Protein 6KIM (pdb70)

Structure (mmCIF, N/CA/C/O backbone):
data_6KIM
#
_entry.id   6KIM
#
_cell.length_a   68.025
_cell.length_b   37.637
_cell.length_c   67.476
_cell.angle_alpha   90.000
_cell.angle_beta   93.240
_cell.angle_gamma   90.000
#
_symmetry.space_group_name_H-M   'C 1 2 1'
#
loop_
_entity.id
_entity.type
_entity.pdbx_description
1 polymer 'Ryanodine receptor'
2 non-polymer GLYCEROL
3 water water
#
loop_
_atom_site.group_PDB
_atom_site.id
_atom_site.type_symbol
_atom_site.label_atom_id
_atom_site.label_alt_id
_atom_site.label_comp_id
_atom_site.label_asym_id
_atom_site.label_entity_id
_atom_site.label_seq_id
_atom_site.pdbx_PDB_ins_code
_atom_site.Cartn_x
_atom_site.Cartn_y
_atom_site.Cartn_z
_atom_site.occupancy
_atom_site.B_iso_or_equiv
_atom_site.auth_seq_id
_atom_site.auth_comp_id
_atom_site.auth_asym_id
_atom_site.auth_atom_id
_atom_site.pdbx_PDB_model_num
ATOM 1 N N . SER A 1 1 ? 11.254 16.293 12.786 1.00 21.20 -2 SER A N 1
ATOM 2 C CA . SER A 1 1 ? 11.964 16.157 14.059 1.00 28.62 -2 SER A CA 1
ATOM 3 C C . SER A 1 1 ? 12.818 17.389 14.315 1.00 27.08 -2 SER A C 1
ATOM 4 O O . SER A 1 1 ? 13.198 18.075 13.377 1.00 22.60 -2 SER A O 1
ATOM 7 N N . ASN A 1 2 ? 13.100 17.672 15.586 1.00 26.92 -1 ASN A N 1
ATOM 8 C CA . ASN A 1 2 ? 13.944 18.808 15.928 1.00 27.94 -1 ASN A CA 1
ATOM 9 C C . ASN A 1 2 ? 15.328 18.598 15.333 1.00 31.39 -1 ASN A C 1
ATOM 10 O O . ASN A 1 2 ? 15.932 17.535 15.508 1.00 28.59 -1 ASN A O 1
ATOM 15 N N . ALA A 1 3 ? 15.824 19.601 14.609 1.00 34.42 0 ALA A N 1
ATOM 16 C CA . ALA A 1 3 ? 17.066 19.473 13.858 1.00 31.43 0 ALA A CA 1
ATOM 17 C C . ALA A 1 3 ? 18.231 20.154 14.552 1.00 30.89 0 ALA A C 1
ATOM 18 O O . ALA A 1 3 ? 19.285 20.356 13.940 1.00 28.43 0 ALA A O 1
ATOM 20 N N . ALA A 1 4 ? 18.070 20.502 15.819 1.00 22.11 1081 ALA A N 1
ATOM 21 C CA . ALA A 1 4 ? 19.067 21.312 16.502 1.00 32.37 1081 ALA A CA 1
ATOM 22 C C . ALA A 1 4 ? 19.440 20.729 17.864 1.00 28.82 1081 ALA A C 1
ATOM 23 O O . ALA A 1 4 ? 20.593 20.853 18.292 1.00 23.52 1081 ALA A O 1
ATOM 25 N N . ASP A 1 5 ? 18.488 20.083 18.545 1.00 21.37 1082 ASP A N 1
ATOM 26 C CA . ASP A 1 5 ? 18.653 19.660 19.932 1.00 18.40 1082 ASP A CA 1
ATOM 27 C C . ASP A 1 5 ? 19.096 18.201 19.979 1.00 27.59 1082 ASP A C 1
ATOM 28 O O . ASP A 1 5 ? 18.332 17.303 19.604 1.00 27.12 1082 ASP A O 1
ATOM 33 N N . PHE A 1 6 ? 20.321 17.967 20.467 1.00 25.54 1083 PHE A N 1
ATOM 34 C CA . PHE A 1 6 ? 20.899 16.635 20.561 1.00 27.68 1083 PHE A CA 1
ATOM 35 C C . PHE A 1 6 ? 21.762 16.524 21.811 1.00 26.33 1083 PHE A C 1
ATOM 36 O O . PHE A 1 6 ? 22.280 17.523 22.305 1.00 24.47 1083 PHE A O 1
ATOM 44 N N . ARG A 1 7 ? 21.904 15.294 22.323 1.00 25.06 1084 ARG A N 1
ATOM 45 C CA . ARG A 1 7 ? 22.904 14.971 23.328 1.00 20.00 1084 ARG A CA 1
ATOM 46 C C . ARG A 1 7 ? 23.631 13.690 22.939 1.00 23.49 1084 ARG A C 1
ATOM 47 O O . ARG A 1 7 ? 23.014 12.729 22.476 1.00 21.83 1084 ARG A O 1
ATOM 49 N N . THR A 1 8 ? 24.941 13.668 23.164 1.00 21.73 1085 THR A N 1
ATOM 50 C CA . THR A 1 8 ? 25.779 12.540 22.789 1.00 26.32 1085 THR A CA 1
ATOM 51 C C . THR A 1 8 ? 26.277 11.838 24.041 1.00 21.56 1085 THR A C 1
ATOM 52 O O . THR A 1 8 ? 26.668 12.491 25.014 1.00 22.87 1085 THR A O 1
ATOM 56 N N . TYR A 1 9 ? 26.219 10.509 24.019 1.00 25.12 1086 TYR A N 1
ATOM 57 C CA . TYR A 1 9 ? 26.570 9.668 25.155 1.00 24.97 1086 TYR A CA 1
ATOM 58 C C . TYR A 1 9 ? 27.741 8.781 24.760 1.00 22.44 1086 TYR A C 1
ATOM 59 O O . TYR A 1 9 ? 27.750 8.211 23.668 1.00 21.16 1086 TYR A O 1
ATOM 68 N N . ARG A 1 10 ? 28.741 8.698 25.628 1.00 25.18 1087 ARG A N 1
ATOM 69 C CA . ARG A 1 10 ? 29.905 7.853 25.408 1.00 28.19 1087 ARG A CA 1
ATOM 70 C C . ARG A 1 10 ? 30.257 7.126 26.694 1.00 32.37 1087 ARG A C 1
ATOM 71 O O . ARG A 1 10 ? 30.078 7.657 27.788 1.00 39.27 1087 ARG A O 1
ATOM 79 N N . ALA A 1 11 ? 30.816 5.934 26.547 1.00 34.17 1088 ALA A N 1
ATOM 80 C CA . ALA A 1 11 ? 31.322 5.181 27.685 1.00 38.11 1088 ALA A CA 1
ATOM 81 C C . ALA A 1 11 ? 32.598 5.811 28.241 1.00 29.75 1088 ALA A C 1
ATOM 82 O O . ALA A 1 11 ? 33.347 6.486 27.529 1.00 32.58 1088 ALA A O 1
ATOM 84 N N . GLU A 1 12 ? 32.844 5.575 29.536 1.00 40.32 1089 GLU A N 1
ATOM 85 C CA . GLU A 1 12 ? 33.971 6.200 30.227 1.00 36.21 1089 GLU A CA 1
ATOM 86 C C . GLU A 1 12 ? 35.281 5.966 29.480 1.00 34.85 1089 GLU A C 1
ATOM 87 O O . GLU A 1 12 ? 35.479 4.938 28.827 1.00 31.61 1089 GLU A O 1
ATOM 89 N N . LYS A 1 13 ? 36.198 6.930 29.602 1.00 38.22 1090 LYS A N 1
ATOM 90 C CA . LYS A 1 13 ? 37.476 6.834 28.904 1.00 35.33 1090 LYS A CA 1
ATOM 91 C C . LYS A 1 13 ? 38.314 5.663 29.399 1.00 32.85 1090 LYS A C 1
ATOM 92 O O . LYS A 1 13 ? 39.099 5.093 28.632 1.00 28.24 1090 LYS A O 1
ATOM 94 N N . ASN A 1 14 ? 38.180 5.295 30.673 1.00 34.85 1091 ASN A N 1
ATOM 95 C CA . ASN A 1 14 ? 38.938 4.164 31.192 1.00 32.01 1091 ASN A CA 1
ATOM 96 C C . ASN A 1 14 ? 38.588 2.873 30.471 1.00 31.26 1091 ASN A C 1
ATOM 97 O O . ASN A 1 14 ? 39.319 1.887 30.596 1.00 26.55 1091 ASN A O 1
ATOM 102 N N . TYR A 1 15 ? 37.511 2.865 29.692 1.00 25.73 1092 TYR A N 1
ATOM 103 C CA . TYR A 1 15 ? 37.009 1.663 29.050 1.00 21.58 1092 TYR A CA 1
ATOM 104 C C . TYR A 1 15 ? 37.365 1.599 27.572 1.00 22.64 1092 TYR A C 1
ATOM 105 O O . TYR A 1 15 ? 36.885 0.702 26.872 1.00 22.51 1092 TYR A O 1
ATOM 107 N N . ALA A 1 16 ? 38.210 2.513 27.091 1.00 13.95 1093 ALA A N 1
ATOM 108 C CA . ALA A 1 16 ? 38.544 2.599 25.674 1.00 23.19 1093 ALA A CA 1
ATOM 109 C C . ALA A 1 16 ? 39.389 1.403 25.225 1.00 30.02 1093 ALA A C 1
ATOM 110 O O . ALA A 1 16 ? 40.053 0.736 26.026 1.00 16.86 1093 ALA A O 1
ATOM 112 N N . VAL A 1 17 ? 39.361 1.140 23.914 1.00 22.52 1094 VAL A N 1
ATOM 113 C CA . VAL A 1 17 ? 40.080 0.016 23.325 1.00 21.15 1094 VAL A CA 1
ATOM 114 C C . VAL A 1 17 ? 41.036 0.524 22.257 1.00 19.82 1094 VAL A C 1
ATOM 115 O O . VAL A 1 17 ? 40.766 1.505 21.554 1.00 22.87 1094 VAL A O 1
ATOM 119 N N . ASN A 1 18 ? 42.171 -0.173 22.138 1.00 29.16 1095 ASN A N 1
ATOM 120 C CA . ASN A 1 18 ? 43.192 0.140 21.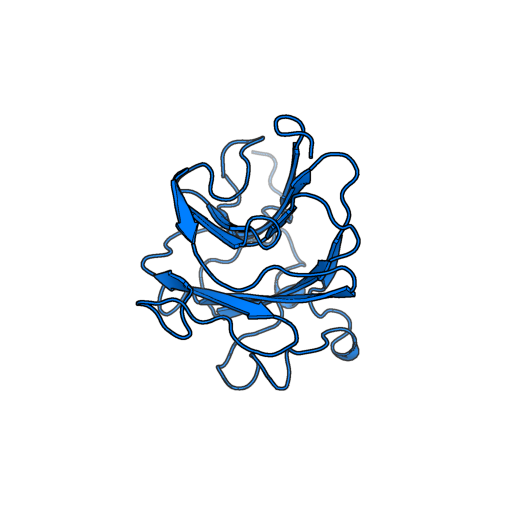148 1.00 23.58 1095 ASN A CA 1
ATOM 121 C C . ASN A 1 18 ? 43.588 -1.091 20.343 1.00 23.51 1095 ASN A C 1
ATOM 122 O O . ASN A 1 18 ? 44.570 -1.042 19.590 1.00 21.35 1095 ASN A O 1
ATOM 127 N N . SER A 1 19 ? 42.848 -2.187 20.478 1.00 20.96 1096 SER A N 1
ATOM 128 C CA . SER A 1 19 ? 43.112 -3.414 19.745 1.00 17.79 1096 SER A CA 1
ATOM 129 C C . SER A 1 19 ? 41.874 -4.290 19.827 1.00 19.28 1096 SER A C 1
ATOM 130 O O . SER A 1 19 ? 40.909 -3.971 20.526 1.00 25.20 1096 SER A O 1
ATOM 133 N N . GLY A 1 20 ? 41.912 -5.406 19.100 1.00 20.18 1097 GLY A N 1
ATOM 134 C CA . GLY A 1 20 ? 40.820 -6.361 19.117 1.00 22.06 1097 GLY A CA 1
ATOM 135 C C . GLY A 1 20 ? 39.630 -5.959 18.243 1.00 21.15 1097 GLY A C 1
ATOM 136 O O . GLY A 1 20 ? 39.638 -4.960 17.516 1.00 23.75 1097 GLY A O 1
ATOM 137 N N . LYS A 1 21 ? 38.592 -6.789 18.320 1.00 20.52 1098 LYS A N 1
ATOM 138 C CA . LYS A 1 21 ? 37.350 -6.623 17.571 1.00 16.43 1098 LYS A CA 1
ATOM 139 C C . LYS A 1 21 ? 36.192 -6.718 18.555 1.00 25.40 1098 LYS A C 1
ATOM 140 O O . LYS A 1 21 ? 36.119 -7.678 19.334 1.00 18.41 1098 LYS A O 1
ATOM 146 N N . TRP A 1 22 ? 35.281 -5.737 18.505 1.00 15.88 1099 TRP A N 1
ATOM 147 C CA . TRP A 1 22 ? 34.327 -5.501 19.584 1.00 21.50 1099 TRP A CA 1
ATOM 148 C C . TRP A 1 22 ? 32.913 -5.304 19.052 1.00 21.16 1099 TRP A C 1
ATOM 149 O O . TRP A 1 22 ? 32.703 -4.820 17.936 1.00 15.84 1099 TRP A O 1
ATOM 160 N N . TYR A 1 23 ? 31.946 -5.660 19.885 1.00 14.60 1100 TYR A N 1
ATOM 161 C CA . TYR A 1 23 ? 30.545 -5.700 19.494 1.00 17.60 1100 TYR A CA 1
ATOM 162 C C . TYR A 1 23 ? 29.677 -5.226 20.651 1.00 18.50 1100 TYR A C 1
ATOM 163 O O . TYR A 1 23 ? 29.959 -5.537 21.815 1.00 20.77 1100 TYR A O 1
ATOM 172 N N . PHE A 1 24 ? 28.644 -4.448 20.329 1.00 16.51 1101 PHE A N 1
ATOM 173 C CA . PHE A 1 24 ? 27.602 -4.105 21.292 1.00 18.39 1101 PHE A CA 1
ATOM 174 C C . PHE A 1 24 ? 26.305 -3.915 20.524 1.00 19.44 1101 PHE A C 1
ATOM 175 O O . PHE A 1 24 ? 26.311 -3.770 19.302 1.00 19.92 1101 PHE A O 1
ATOM 183 N N . GLU A 1 25 ? 25.185 -3.927 21.244 1.00 18.27 1102 GLU A N 1
ATOM 184 C CA . GLU A 1 25 ? 23.892 -3.780 20.600 1.00 24.56 1102 GLU A CA 1
ATOM 185 C C . GLU A 1 25 ? 23.213 -2.507 21.091 1.00 22.17 1102 GLU A C 1
ATOM 186 O O . GLU A 1 25 ? 23.504 -1.989 22.173 1.00 20.63 1102 GLU A O 1
ATOM 192 N N . PHE A 1 26 ? 22.307 -2.010 20.264 1.00 24.58 1103 PHE A N 1
ATOM 193 C CA . PHE A 1 26 ? 21.727 -0.681 20.409 1.00 20.84 1103 PHE A CA 1
ATOM 194 C C . PHE A 1 26 ? 20.268 -0.820 20.005 1.00 19.27 1103 PHE A C 1
ATOM 195 O O . PHE A 1 26 ? 19.953 -0.991 18.815 1.00 19.13 1103 PHE A O 1
ATOM 203 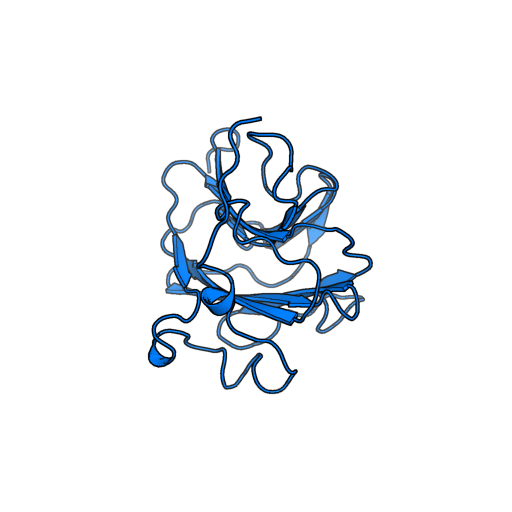N N . GLU A 1 27 ? 19.370 -0.809 20.987 1.00 20.64 1104 GLU A N 1
ATOM 204 C CA . GLU A 1 27 ? 17.956 -1.047 20.738 1.00 21.77 1104 GLU A CA 1
ATOM 205 C C . GLU A 1 27 ? 17.203 0.268 20.572 1.00 22.29 1104 GLU A C 1
ATOM 206 O O . GLU A 1 27 ? 17.300 1.160 21.422 1.00 19.22 1104 GLU A O 1
ATOM 212 N N . ILE A 1 28 ? 16.439 0.360 19.491 1.00 17.57 1105 ILE A N 1
ATOM 213 C CA . ILE A 1 28 ? 15.656 1.545 19.163 1.00 20.24 1105 ILE A CA 1
ATOM 214 C C . ILE A 1 28 ? 14.404 1.572 20.030 1.00 20.53 1105 ILE A C 1
ATOM 215 O O . ILE A 1 28 ? 13.609 0.624 20.022 1.00 21.98 1105 ILE A O 1
ATOM 220 N N . LEU A 1 29 ? 14.201 2.661 20.764 1.00 24.04 1106 LEU A N 1
ATOM 221 C CA . LEU A 1 29 ? 13.032 2.772 21.626 1.00 29.37 1106 LEU A CA 1
ATOM 222 C C . LEU A 1 29 ? 12.119 3.935 21.272 1.00 27.98 1106 LEU A C 1
ATOM 223 O O . LEU A 1 29 ? 11.016 4.018 21.816 1.00 24.26 1106 LEU A O 1
ATOM 228 N N . THR A 1 30 ? 12.538 4.829 20.386 1.00 26.91 1107 THR A N 1
ATOM 229 C CA . THR A 1 30 ? 11.706 5.927 19.924 1.00 22.11 1107 THR A CA 1
ATOM 230 C C . THR A 1 30 ? 11.905 6.056 18.424 1.00 23.05 1107 THR A C 1
ATOM 231 O O . THR A 1 30 ? 12.808 5.447 17.844 1.00 22.47 1107 THR A O 1
ATOM 235 N N . ALA A 1 31 ? 11.060 6.865 17.789 1.00 23.15 1108 ALA A N 1
ATOM 23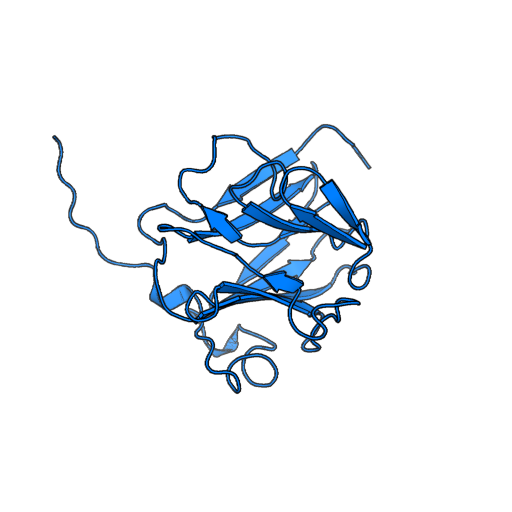6 C CA . ALA A 1 31 ? 11.019 6.928 16.330 1.00 16.76 1108 ALA A CA 1
ATOM 237 C C . ALA A 1 31 ? 11.699 8.173 15.771 1.00 22.14 1108 ALA A C 1
ATOM 238 O O . ALA A 1 31 ? 11.603 8.436 14.567 1.00 27.22 1108 ALA A O 1
ATOM 240 N N . GLY A 1 32 ? 12.362 8.954 16.614 1.00 22.52 1109 GLY A N 1
ATOM 241 C CA . GLY A 1 32 ? 12.999 10.176 16.187 1.00 25.39 1109 GLY A CA 1
ATOM 242 C C . GLY A 1 32 ? 14.464 9.994 15.833 1.00 21.72 1109 GLY A C 1
ATOM 243 O O . GLY A 1 32 ? 14.962 8.881 15.672 1.00 24.42 1109 GLY A O 1
ATOM 244 N N . PRO A 1 33 ? 15.181 11.102 15.682 1.00 21.42 1110 PRO A N 1
ATOM 245 C CA . PRO A 1 33 ? 16.544 11.022 15.145 1.00 25.36 1110 PRO A CA 1
ATOM 246 C C . PRO A 1 33 ? 17.529 10.487 16.178 1.00 25.50 1110 PRO A C 1
ATOM 247 O O . PRO A 1 33 ? 17.592 10.975 17.306 1.00 23.73 1110 PRO A O 1
ATOM 251 N N . MET A 1 34 ? 18.296 9.473 15.779 1.00 27.24 1111 MET A N 1
ATOM 252 C CA . MET A 1 34 ? 19.339 8.892 16.622 1.00 18.10 1111 MET A CA 1
ATOM 253 C C . MET A 1 34 ? 20.450 8.351 15.732 1.00 20.55 1111 MET A C 1
ATOM 254 O O . MET A 1 34 ? 20.214 8.022 14.566 1.00 22.11 1111 MET A O 1
ATOM 259 N N . ARG A 1 35 ? 21.653 8.255 16.307 1.00 19.97 1112 ARG A N 1
ATOM 260 C CA . ARG A 1 35 ? 22.858 7.751 15.654 1.00 24.15 1112 ARG A CA 1
ATOM 261 C C . ARG A 1 35 ? 23.631 6.885 16.639 1.00 21.36 1112 ARG A C 1
ATOM 262 O O . ARG A 1 35 ? 23.657 7.165 17.842 1.00 22.12 1112 ARG A O 1
ATOM 270 N N . VAL A 1 36 ? 24.297 5.854 16.124 1.00 19.83 1113 VAL A N 1
ATOM 271 C CA . VAL A 1 36 ? 25.087 4.962 16.963 1.00 20.50 1113 VAL A CA 1
ATOM 272 C C . VAL A 1 36 ? 26.368 4.587 16.232 1.00 19.87 1113 VAL A C 1
ATOM 273 O O . VAL A 1 36 ? 26.396 4.449 15.006 1.00 19.26 1113 VAL A O 1
ATOM 277 N N . GLY A 1 37 ? 27.432 4.399 17.004 1.00 23.17 1114 GLY A N 1
ATOM 278 C CA . GLY A 1 37 ? 28.696 3.986 16.425 1.00 18.83 1114 GLY A CA 1
ATOM 279 C C . GLY A 1 37 ? 29.798 3.957 17.460 1.00 18.45 1114 GLY A C 1
ATOM 280 O O . GLY A 1 37 ? 29.576 3.534 18.599 1.00 16.82 1114 GLY A O 1
ATOM 281 N N . TRP A 1 38 ? 30.980 4.439 17.075 1.00 16.04 1115 TRP A N 1
ATOM 282 C CA . TRP A 1 38 ? 32.185 4.382 17.890 1.00 16.18 1115 TRP A CA 1
ATOM 283 C C . TRP A 1 38 ? 32.870 5.734 17.844 1.00 20.82 1115 TRP A C 1
ATOM 284 O O . TRP A 1 38 ? 32.876 6.394 16.803 1.00 16.89 1115 TRP A O 1
ATOM 295 N N . ALA A 1 39 ? 33.451 6.138 18.964 1.00 18.07 1116 ALA A N 1
ATOM 296 C CA . ALA A 1 39 ? 34.105 7.432 19.063 1.00 18.24 1116 ALA A CA 1
ATOM 297 C C . ALA A 1 39 ? 35.461 7.291 19.740 1.00 23.16 1116 ALA A C 1
ATOM 298 O O . ALA A 1 39 ? 35.632 6.468 20.649 1.00 22.34 1116 ALA A O 1
ATOM 300 N N . HIS A 1 40 ? 36.425 8.091 19.279 1.00 20.07 1117 HIS A N 1
ATOM 301 C CA . HIS A 1 40 ? 37.589 8.382 20.099 1.00 19.65 1117 HIS A CA 1
ATOM 302 C C . HIS A 1 40 ? 37.117 8.956 21.424 1.00 28.58 1117 HIS A C 1
ATOM 303 O O . HIS A 1 40 ? 36.284 9.866 21.447 1.00 19.45 1117 HIS A O 1
ATOM 310 N N . ALA A 1 41 ? 37.672 8.444 22.529 1.00 20.82 1118 ALA A N 1
ATOM 311 C CA . ALA A 1 41 ? 37.223 8.879 23.849 1.00 26.65 1118 ALA A CA 1
ATOM 312 C C . ALA A 1 41 ? 37.502 10.360 24.088 1.00 26.94 1118 ALA A C 1
ATOM 313 O O . ALA A 1 41 ? 36.738 11.027 24.798 1.00 32.43 1118 ALA A O 1
ATOM 315 N N . ASP A 1 42 ? 38.584 10.895 23.525 1.00 23.21 1119 ASP A N 1
ATOM 316 C CA . ASP A 1 42 ? 38.876 12.314 23.640 1.00 23.81 1119 ASP A CA 1
ATOM 317 C C . ASP A 1 42 ? 38.264 13.140 22.508 1.00 30.49 1119 ASP A C 1
ATOM 318 O O . ASP A 1 42 ? 38.721 14.259 22.253 1.00 33.48 1119 ASP A O 1
ATOM 323 N N . MET A 1 43 ? 37.249 12.624 21.827 1.00 25.04 1120 MET A N 1
ATOM 324 C CA . MET A 1 43 ? 36.534 13.447 20.863 1.00 27.75 1120 MET A CA 1
ATOM 325 C C . MET A 1 43 ? 36.090 14.736 21.544 1.00 28.14 1120 MET A C 1
ATOM 326 O O . MET A 1 43 ? 35.730 14.714 22.725 1.00 33.82 1120 MET A O 1
ATOM 331 N N . PRO A 1 44 ? 36.064 15.859 20.833 1.00 38.59 1121 PRO A N 1
ATOM 332 C CA . PRO A 1 44 ? 35.716 17.146 21.462 1.00 32.90 1121 PRO A CA 1
ATOM 333 C C . PRO A 1 44 ? 34.378 17.071 22.180 1.00 25.72 1121 PRO A C 1
ATOM 334 O O . PRO A 1 44 ? 33.406 16.519 21.651 1.00 25.44 1121 PRO A O 1
ATOM 336 N N . PRO A 1 45 ? 34.280 17.620 23.388 1.00 36.42 1122 PRO A N 1
ATOM 337 C CA . PRO A 1 45 ? 33.016 17.519 24.129 1.00 32.87 1122 PRO A CA 1
ATOM 338 C C . PRO A 1 45 ? 31.859 18.137 23.353 1.00 31.53 1122 PRO A C 1
ATOM 339 O O . PRO A 1 45 ? 32.003 19.183 22.720 1.00 39.85 1122 PRO A O 1
ATOM 341 N N . GLY A 1 46 ? 30.698 17.476 23.412 1.00 27.66 1123 GLY A N 1
ATOM 342 C CA . GLY A 1 46 ? 29.497 17.970 22.764 1.00 25.53 1123 GLY A CA 1
ATOM 343 C C . GLY A 1 46 ? 29.355 17.618 21.301 1.00 28.89 1123 GLY A C 1
ATOM 344 O O . GLY A 1 46 ? 28.276 17.818 20.732 1.00 28.16 1123 GLY A O 1
ATOM 345 N N . MET A 1 47 ? 30.399 17.105 20.669 1.00 26.89 1124 MET A N 1
ATOM 346 C CA . MET A 1 47 ? 30.312 16.742 19.264 1.00 31.37 1124 MET A CA 1
ATOM 347 C C . MET A 1 47 ? 29.308 15.619 19.070 1.00 27.62 1124 MET A C 1
ATOM 348 O O . MET A 1 47 ? 29.287 14.654 19.833 1.00 29.73 1124 MET A O 1
ATOM 353 N N . MET A 1 48 ? 28.466 15.756 18.050 1.00 25.32 1125 MET A N 1
ATOM 354 C CA . MET A 1 48 ? 27.602 14.670 17.618 1.00 23.3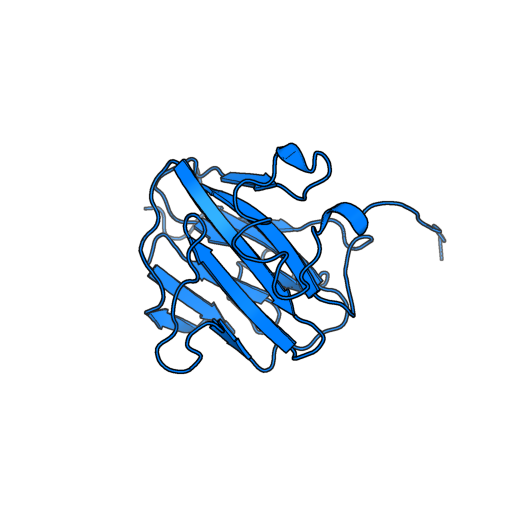0 1125 MET A CA 1
ATOM 355 C C . MET A 1 48 ? 28.408 13.600 16.893 1.00 29.07 1125 MET A C 1
ATOM 356 O O . MET A 1 48 ? 29.458 13.879 16.305 1.00 24.15 1125 MET A O 1
ATOM 361 N N . LEU A 1 49 ? 27.882 12.372 16.890 1.00 21.64 1126 LEU A N 1
ATOM 362 C CA . LEU A 1 49 ? 28.573 11.287 16.207 1.00 20.92 1126 LEU A CA 1
ATOM 363 C C . LEU A 1 49 ? 28.667 11.554 14.713 1.00 22.44 1126 LEU A C 1
ATOM 364 O O . LEU A 1 49 ? 27.727 12.051 14.082 1.00 26.83 1126 LEU A O 1
ATOM 369 N N . GLY A 1 50 ? 29.822 11.210 14.155 1.00 23.71 1127 GLY A N 1
ATOM 370 C CA . GLY A 1 50 ? 30.082 11.408 12.761 1.00 23.20 1127 GLY A CA 1
ATOM 371 C C . GLY A 1 50 ? 30.311 12.837 12.356 1.00 23.89 1127 GLY A C 1
ATOM 372 O O . GLY A 1 50 ? 30.621 13.072 11.191 1.00 21.45 1127 GLY A O 1
ATOM 373 N N . GLN A 1 51 ? 30.189 13.799 13.275 1.00 26.25 1128 GLN A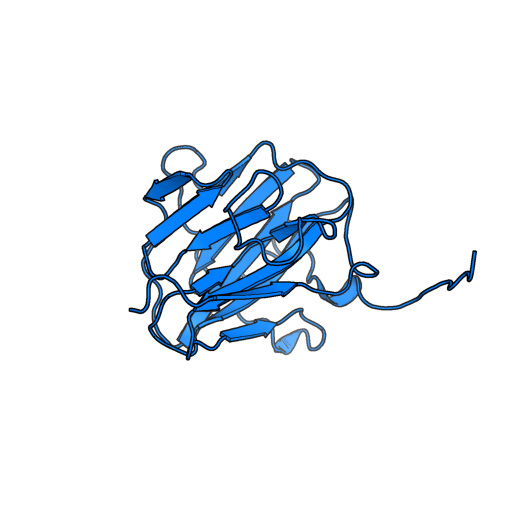 N 1
ATOM 374 C CA . GLN A 1 51 ? 30.321 15.211 12.921 1.00 19.37 1128 GLN A CA 1
ATOM 375 C C . GLN A 1 51 ? 31.757 15.633 12.620 1.00 28.33 1128 GLN A C 1
ATOM 376 O O . GLN A 1 51 ? 31.961 16.647 11.944 1.00 29.91 1128 GLN A O 1
ATOM 382 N N . ASP A 1 52 ? 32.758 14.909 13.106 1.00 24.52 1129 ASP A N 1
ATOM 383 C CA . ASP A 1 52 ? 34.147 15.237 12.796 1.00 29.32 1129 ASP A CA 1
ATOM 384 C C . ASP A 1 52 ? 34.874 13.943 12.434 1.00 25.72 1129 ASP A C 1
ATOM 385 O O . ASP A 1 52 ? 34.268 12.921 12.083 1.00 24.17 1129 ASP A O 1
ATOM 390 N N . GLU A 1 53 ? 36.200 13.988 12.479 1.00 22.05 1130 GLU A N 1
ATOM 391 C CA . GLU A 1 53 ? 37.019 12.846 12.099 1.00 27.02 1130 GLU A CA 1
ATOM 392 C C . GLU A 1 53 ? 37.233 11.868 13.240 1.00 22.93 1130 GLU A C 1
ATOM 393 O O . GLU A 1 53 ? 37.933 10.862 13.057 1.00 17.77 1130 GLU A O 1
ATOM 399 N N . ASN A 1 54 ? 36.636 12.132 14.400 1.00 26.41 1131 ASN A N 1
ATOM 400 C CA . ASN A 1 54 ? 36.864 11.358 15.606 1.00 22.16 1131 ASN A CA 1
ATOM 401 C C . ASN A 1 54 ? 35.728 10.389 15.939 1.00 21.22 1131 ASN A C 1
ATOM 402 O O . ASN A 1 54 ? 35.794 9.718 16.971 1.00 22.05 1131 ASN A O 1
ATOM 407 N N . SER A 1 55 ? 34.686 10.298 15.121 1.00 23.37 1132 SER A N 1
ATOM 408 C CA . SER A 1 55 ? 33.679 9.283 15.402 1.00 16.96 1132 SER A CA 1
ATOM 409 C C . SER A 1 55 ? 32.935 8.946 14.125 1.00 22.99 1132 SER A C 1
ATOM 410 O O . SER A 1 55 ? 32.905 9.727 13.173 1.00 20.87 1132 SER A O 1
ATOM 413 N N . TRP A 1 56 ? 32.353 7.747 14.120 1.00 20.72 1133 TRP A N 1
ATOM 414 C CA . TRP A 1 56 ? 31.703 7.163 12.957 1.00 20.46 1133 TRP A CA 1
ATOM 415 C C . TRP A 1 56 ? 30.313 6.722 13.368 1.00 17.08 1133 TRP A C 1
ATOM 416 O O . TRP A 1 56 ? 30.137 6.158 14.450 1.00 20.56 1133 TRP A O 1
ATOM 427 N N . ALA A 1 57 ? 29.327 6.954 12.514 1.00 17.66 1134 ALA A N 1
ATOM 428 C CA . ALA A 1 57 ? 27.959 6.729 12.953 1.00 22.45 1134 ALA A CA 1
ATOM 429 C C . ALA A 1 57 ? 27.107 6.144 11.836 1.00 30.30 1134 ALA A C 1
ATOM 430 O O . ALA A 1 57 ? 27.325 6.413 10.645 1.00 18.82 1134 ALA A O 1
ATOM 432 N N . PHE A 1 58 ? 26.147 5.319 12.256 1.00 17.00 1135 PHE A N 1
ATOM 433 C CA . PHE A 1 58 ? 25.009 4.907 11.444 1.00 22.54 1135 PHE A CA 1
ATOM 434 C C . PHE A 1 58 ? 23.790 5.684 11.935 1.00 23.67 1135 PHE A C 1
ATOM 435 O O . PHE A 1 58 ? 23.438 5.604 13.115 1.00 19.73 1135 PHE A O 1
ATOM 443 N N . ASP A 1 59 ? 23.179 6.464 11.045 1.00 26.62 1136 ASP A N 1
ATOM 444 C CA . ASP A 1 59 ? 21.984 7.260 11.353 1.00 18.75 1136 ASP A CA 1
ATOM 445 C C . ASP A 1 59 ? 20.801 6.478 10.789 1.00 21.41 1136 ASP A C 1
ATOM 446 O O . ASP A 1 59 ? 20.366 6.689 9.652 1.00 22.88 1136 ASP A O 1
ATOM 451 N N . GLY A 1 60 ? 20.285 5.551 11.588 1.00 21.91 1137 GLY A N 1
ATOM 452 C CA . GLY A 1 60 ? 19.180 4.732 11.140 1.00 24.18 1137 GLY A CA 1
ATOM 453 C C . GLY A 1 60 ? 17.891 5.488 10.930 1.00 29.68 1137 GLY A C 1
ATOM 454 O O . GLY A 1 60 ? 16.978 4.940 10.310 1.00 31.02 1137 GLY A O 1
ATOM 455 N N . TYR A 1 61 ? 17.791 6.724 11.426 1.00 32.42 1138 TYR A N 1
ATOM 456 C CA . TYR A 1 61 ? 16.588 7.524 11.207 1.00 26.72 1138 TYR A CA 1
ATOM 457 C C . TYR A 1 61 ? 16.575 8.107 9.803 1.00 28.94 1138 TYR A C 1
ATOM 458 O O . TYR A 1 61 ? 15.560 8.035 9.101 1.00 27.65 1138 TYR A O 1
ATOM 467 N N . ASN A 1 62 ? 17.689 8.714 9.398 1.00 22.99 1139 ASN A N 1
ATOM 468 C CA . ASN A 1 62 ? 17.876 9.263 8.063 1.00 26.82 1139 ASN A CA 1
ATOM 469 C C . ASN A 1 62 ? 18.404 8.234 7.075 1.00 25.71 1139 ASN A C 1
ATOM 470 O O . ASN A 1 62 ? 18.509 8.533 5.883 1.00 25.98 1139 ASN A O 1
ATOM 475 N N . GLU A 1 63 ? 18.738 7.031 7.535 1.00 23.96 1140 GLU A N 1
ATOM 476 C CA . GLU A 1 63 ? 19.260 5.997 6.649 1.00 24.06 1140 GLU A CA 1
ATOM 477 C C . GLU A 1 63 ? 20.585 6.432 6.028 1.00 27.09 1140 GLU A C 1
ATOM 478 O O . GLU A 1 63 ? 20.779 6.368 4.813 1.00 19.48 1140 GLU A O 1
ATOM 484 N N . GLU A 1 64 ? 21.505 6.895 6.874 1.00 20.93 1141 GLU A N 1
ATOM 485 C CA . GLU A 1 64 ? 22.772 7.421 6.392 1.00 21.02 1141 GLU A CA 1
ATOM 486 C C . GLU A 1 64 ? 23.908 7.001 7.317 1.00 23.85 1141 GLU A C 1
ATOM 487 O O . GLU A 1 64 ? 23.714 6.810 8.521 1.00 21.99 1141 GLU A O 1
ATOM 493 N N . LYS A 1 65 ? 25.095 6.848 6.735 1.00 17.69 1142 LYS A N 1
ATOM 494 C CA . LYS A 1 65 ? 26.321 6.748 7.508 1.00 22.23 1142 LYS A CA 1
ATOM 495 C C . LYS A 1 65 ? 27.003 8.109 7.489 1.00 20.62 1142 LYS A C 1
ATOM 496 O O . LYS A 1 65 ? 26.913 8.834 6.497 1.00 23.07 1142 LYS A O 1
ATOM 502 N N . VAL A 1 66 ? 27.643 8.475 8.603 1.00 19.49 1143 VAL A N 1
ATOM 503 C CA . VAL A 1 66 ? 28.120 9.836 8.829 1.00 23.61 1143 VAL A CA 1
ATOM 504 C C . VAL A 1 66 ? 29.550 9.781 9.346 1.00 17.16 1143 VAL A C 1
ATOM 505 O O . VAL A 1 66 ? 29.845 9.063 10.307 1.00 19.86 1143 VAL A O 1
ATOM 509 N N . TYR A 1 67 ? 30.428 10.551 8.717 1.00 18.88 1144 TYR A N 1
ATOM 510 C CA . TYR A 1 67 ? 31.810 10.653 9.147 1.00 23.51 1144 TYR A CA 1
ATOM 511 C C . TYR A 1 67 ? 32.356 11.952 8.581 1.00 28.95 1144 TYR A C 1
ATOM 512 O O . TYR A 1 67 ? 31.982 12.362 7.480 1.00 28.00 1144 TYR A O 1
ATOM 521 N N . VAL A 1 68 ? 33.227 12.598 9.353 1.00 27.39 1145 VAL A N 1
ATOM 522 C CA . VAL A 1 68 ? 33.717 13.944 9.058 1.00 33.56 1145 VAL A CA 1
ATOM 523 C C . VAL A 1 68 ? 32.590 14.826 8.530 1.00 35.42 1145 VAL A C 1
ATOM 524 O O . VAL A 1 68 ? 32.759 15.537 7.534 1.00 31.56 1145 VAL A O 1
ATOM 528 N N . ASN A 1 69 ? 31.431 14.779 9.180 1.00 28.66 1146 ASN A N 1
ATOM 529 C CA . ASN A 1 69 ? 30.366 15.748 8.919 1.00 29.05 1146 ASN A CA 1
ATOM 530 C C . ASN A 1 69 ? 29.837 15.671 7.490 1.00 34.22 1146 ASN A C 1
ATOM 531 O O . ASN A 1 69 ? 29.337 16.660 6.948 1.00 30.88 1146 ASN A O 1
ATOM 536 N N . SER A 1 70 ? 29.942 14.508 6.865 1.00 27.28 1147 SER A N 1
ATOM 537 C CA . SER A 1 70 ? 29.341 14.258 5.566 1.00 24.86 1147 SER A CA 1
ATOM 538 C C . SER A 1 70 ? 28.523 12.982 5.663 1.00 32.18 1147 SER A C 1
ATOM 539 O O . SER A 1 70 ? 28.966 11.999 6.266 1.00 26.52 1147 SER A O 1
ATOM 542 N N . SER A 1 71 ? 27.322 13.016 5.102 1.00 22.02 1148 SER A N 1
ATOM 543 C CA . SER A 1 71 ? 26.382 11.914 5.191 1.00 31.32 1148 SER A CA 1
ATOM 544 C C . SER A 1 71 ? 26.337 11.180 3.864 1.00 37.42 1148 SER A C 1
ATOM 545 O O . SER A 1 71 ? 26.468 11.784 2.796 1.00 37.90 1148 SER A O 1
ATOM 548 N N . GLU A 1 72 ? 26.156 9.867 3.939 1.00 22.75 1149 GLU A N 1
ATOM 549 C CA . GLU A 1 72 ? 26.017 9.044 2.751 1.00 24.35 1149 GLU A CA 1
ATOM 550 C C . GLU A 1 72 ? 24.870 8.079 2.959 1.00 31.41 1149 GLU A C 1
ATOM 551 O O . GLU A 1 72 ? 24.735 7.483 4.030 1.00 25.11 1149 GLU A O 1
ATOM 557 N N . SER A 1 73 ? 24.043 7.948 1.932 1.00 23.97 1150 SER A N 1
ATOM 558 C CA . SER A 1 73 ? 22.979 6.965 1.925 1.00 28.14 1150 SER A CA 1
ATOM 559 C C . SER A 1 73 ? 23.531 5.591 2.280 1.00 23.22 1150 SER A C 1
ATOM 560 O O . SER A 1 73 ? 24.514 5.131 1.690 1.00 31.01 1150 SER A O 1
ATOM 563 N N . PHE A 1 74 ? 22.919 4.943 3.267 1.00 24.21 1151 PHE A N 1
ATOM 564 C CA . PHE A 1 74 ? 23.443 3.655 3.693 1.00 26.91 1151 PHE A CA 1
ATOM 565 C C . PHE A 1 74 ? 22.425 2.946 4.566 1.00 26.34 1151 PHE A C 1
ATOM 566 O O . PHE A 1 74 ? 21.729 3.586 5.358 1.00 26.34 1151 PHE A O 1
ATOM 574 N N . GLY A 1 75 ? 22.371 1.626 4.427 1.00 22.10 1152 GLY A N 1
ATOM 575 C CA . GLY A 1 75 ? 21.588 0.783 5.296 1.00 22.98 1152 GLY A CA 1
ATOM 576 C C . GLY A 1 75 ? 20.093 0.941 5.074 1.00 31.66 1152 GLY A C 1
ATOM 577 O O . GLY A 1 75 ? 19.623 1.432 4.049 1.00 30.96 1152 GLY A O 1
ATOM 578 N N . LYS A 1 76 ? 19.341 0.495 6.073 1.00 32.32 1153 LYS A N 1
ATOM 579 C CA . LYS A 1 76 ? 17.890 0.566 6.062 1.00 36.96 1153 LYS A CA 1
ATOM 580 C C . LYS A 1 76 ? 17.422 1.432 7.218 1.00 33.14 1153 LYS A C 1
ATOM 581 O O . LYS A 1 76 ? 18.099 1.536 8.247 1.00 28.72 1153 LYS A O 1
ATOM 587 N N . GLN A 1 77 ? 16.257 2.053 7.045 1.00 28.76 1154 GLN A N 1
ATOM 588 C CA . GLN A 1 77 ? 15.670 2.809 8.137 1.00 28.38 1154 GLN A CA 1
ATOM 589 C C . GLN A 1 77 ? 15.251 1.847 9.239 1.00 28.81 1154 GLN A C 1
ATOM 590 O O . GLN A 1 77 ? 14.597 0.833 8.982 1.00 25.13 1154 GLN A O 1
ATOM 596 N N . TRP A 1 78 ? 15.636 2.148 10.466 1.00 25.47 1155 TRP A N 1
ATOM 597 C CA . TRP A 1 78 ? 15.255 1.247 11.537 1.00 23.02 1155 TRP A CA 1
ATOM 598 C C . TRP A 1 78 ? 13.879 1.636 12.071 1.00 26.92 1155 TRP A C 1
ATOM 599 O O . TRP A 1 78 ? 13.302 2.656 11.697 1.00 28.88 1155 TRP A O 1
ATOM 610 N N . ALA A 1 79 ? 13.353 0.806 12.962 1.00 30.50 1156 ALA A N 1
ATOM 611 C CA . ALA A 1 79 ? 12.036 1.023 13.530 1.00 26.15 1156 ALA A CA 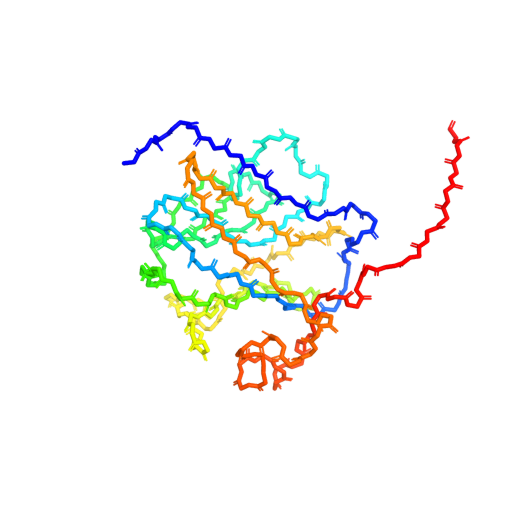1
ATOM 612 C C . ALA A 1 79 ? 12.083 0.701 15.017 1.00 26.67 1156 ALA A C 1
ATOM 613 O O . ALA A 1 79 ? 12.955 -0.036 15.483 1.00 25.15 1156 ALA A O 1
ATOM 615 N N . VAL A 1 80 ? 11.116 1.253 15.758 1.00 25.61 1157 VAL A N 1
ATOM 616 C CA . VAL A 1 80 ? 10.992 0.953 17.183 1.00 22.95 1157 VAL A CA 1
ATOM 617 C C . VAL A 1 80 ? 11.056 -0.550 17.399 1.00 25.22 1157 VAL A C 1
ATOM 618 O O . VAL A 1 80 ? 10.342 -1.316 16.745 1.00 27.08 1157 VAL A O 1
ATOM 622 N N . GLY A 1 81 ? 11.920 -0.984 18.310 1.00 23.14 1158 GLY A N 1
ATOM 623 C CA . GLY A 1 81 ? 12.070 -2.382 18.626 1.00 20.21 1158 GLY A CA 1
ATOM 624 C C . GLY A 1 81 ? 13.190 -3.080 17.877 1.00 22.69 1158 GLY A C 1
ATOM 625 O O . GLY A 1 81 ? 13.576 -4.192 18.261 1.00 26.25 1158 GLY A O 1
ATOM 626 N N . ASP A 1 82 ? 13.719 -2.462 16.827 1.00 16.85 1159 ASP A N 1
ATOM 627 C CA . ASP A 1 82 ? 14.861 -3.039 16.133 1.00 18.70 1159 ASP A CA 1
ATOM 628 C C . ASP A 1 82 ? 16.080 -3.075 17.055 1.00 17.42 1159 ASP A C 1
ATOM 629 O O . ASP A 1 82 ? 16.192 -2.299 18.011 1.00 23.51 1159 ASP A O 1
ATOM 634 N N . VAL A 1 83 ? 17.000 -3.993 16.764 1.00 20.85 1160 VAL A N 1
ATOM 635 C CA . VAL A 1 83 ? 18.276 -4.086 17.472 1.00 26.15 1160 VAL A CA 1
ATOM 636 C C . VAL A 1 83 ? 19.415 -3.956 16.465 1.00 23.94 1160 VAL A C 1
ATOM 637 O O . VAL A 1 83 ? 19.596 -4.825 15.598 1.00 21.27 1160 VAL A O 1
ATOM 641 N N . VAL A 1 84 ? 20.189 -2.882 16.599 1.00 17.41 1161 VAL A N 1
ATOM 642 C CA . VAL A 1 84 ? 21.370 -2.651 15.774 1.00 19.06 1161 VAL A CA 1
ATOM 643 C C . VAL A 1 84 ? 22.564 -3.340 16.426 1.00 20.07 1161 VAL A C 1
ATOM 644 O O . VAL A 1 84 ? 22.818 -3.155 17.626 1.00 16.23 1161 VAL A O 1
ATOM 648 N N . GLY A 1 85 ? 23.294 -4.129 15.645 1.00 16.76 1162 GLY A N 1
ATOM 649 C CA . GLY A 1 85 ? 24.576 -4.658 16.083 1.00 14.27 1162 GLY A CA 1
ATOM 650 C C . GLY A 1 85 ? 25.657 -3.723 15.582 1.00 19.08 1162 GLY A C 1
ATOM 651 O O . GLY A 1 85 ? 25.663 -3.338 14.406 1.00 22.37 1162 GLY A O 1
ATOM 652 N N . VAL A 1 86 ? 26.572 -3.347 16.476 1.00 17.91 1163 VAL A N 1
ATOM 653 C CA . VAL A 1 86 ? 27.579 -2.317 16.207 1.00 20.36 1163 VAL A CA 1
ATOM 654 C C . VAL A 1 86 ? 28.969 -2.937 16.329 1.00 21.27 1163 VAL A C 1
ATOM 655 O O . VAL A 1 86 ? 29.379 -3.329 17.431 1.00 16.32 1163 VAL A O 1
ATOM 659 N N . PHE A 1 87 ? 29.708 -2.994 15.214 1.00 13.71 1164 PHE A N 1
ATOM 660 C CA . PHE A 1 87 ? 30.991 -3.687 15.136 1.00 18.83 1164 PHE A CA 1
ATOM 661 C C . PHE A 1 87 ? 32.144 -2.693 15.039 1.00 19.98 1164 PHE A C 1
ATOM 662 O O . PHE A 1 87 ? 32.064 -1.711 14.297 1.00 20.68 1164 PHE A O 1
ATOM 670 N N . LEU A 1 88 ? 33.234 -2.982 15.756 1.00 15.18 1165 LEU A N 1
ATOM 671 C CA . LEU A 1 88 ? 34.515 -2.287 15.601 1.00 19.47 1165 LEU A CA 1
ATOM 672 C C . LEU A 1 88 ? 35.622 -3.320 15.463 1.00 23.57 1165 LEU A C 1
ATOM 673 O O . LEU A 1 88 ? 35.791 -4.169 16.346 1.00 18.12 1165 LEU A O 1
ATOM 678 N N . ASP A 1 89 ? 36.393 -3.227 14.382 1.00 16.65 1166 ASP A N 1
ATOM 679 C CA . ASP A 1 89 ? 37.512 -4.123 14.084 1.00 18.35 1166 ASP A CA 1
ATOM 680 C C . ASP A 1 89 ? 38.790 -3.297 14.028 1.00 21.88 1166 ASP A C 1
ATOM 681 O O . ASP A 1 89 ? 39.127 -2.737 12.980 1.00 20.37 1166 ASP A O 1
ATOM 686 N N . LEU A 1 90 ? 39.509 -3.227 15.152 1.00 21.07 1167 LEU A N 1
ATOM 687 C CA . LEU A 1 90 ? 40.776 -2.505 15.169 1.00 19.21 1167 LEU A CA 1
ATOM 688 C C . LEU A 1 90 ? 41.924 -3.349 14.632 1.00 26.89 1167 LEU A C 1
ATOM 689 O O . LEU A 1 90 ? 43.067 -2.880 14.605 1.00 22.06 1167 LEU A O 1
ATOM 694 N N . ILE A 1 91 ? 41.649 -4.569 14.183 1.00 23.52 1168 ILE A N 1
ATOM 695 C CA . ILE A 1 91 ? 42.670 -5.331 13.474 1.00 23.63 1168 ILE A CA 1
ATOM 696 C C . ILE A 1 91 ? 42.757 -4.871 12.027 1.00 22.83 1168 ILE A C 1
ATOM 697 O O . ILE A 1 91 ? 43.819 -4.429 11.577 1.00 23.49 1168 ILE A O 1
ATOM 702 N N . ASP A 1 92 ? 41.641 -4.942 11.289 1.00 17.68 1169 ASP A N 1
ATOM 703 C CA . ASP A 1 92 ? 41.567 -4.424 9.923 1.00 21.76 1169 ASP A CA 1
ATOM 704 C C . ASP A 1 92 ? 41.168 -2.952 9.867 1.00 21.00 1169 ASP A C 1
ATOM 705 O O . ASP A 1 92 ? 41.181 -2.358 8.785 1.00 22.66 1169 ASP A O 1
ATOM 710 N N . ASN A 1 93 ? 40.760 -2.367 10.993 1.00 22.26 1170 ASN A N 1
ATOM 711 C CA . ASN A 1 93 ? 40.385 -0.953 11.084 1.00 16.95 1170 ASN A CA 1
ATOM 712 C C . ASN A 1 93 ? 39.135 -0.659 10.255 1.00 18.83 1170 ASN A C 1
ATOM 713 O O . ASN A 1 93 ? 39.129 0.161 9.335 1.00 18.55 1170 ASN A O 1
ATOM 718 N N . THR A 1 94 ? 38.059 -1.346 10.622 1.00 16.91 1171 THR A N 1
ATOM 719 C CA . THR A 1 94 ? 36.786 -1.188 9.948 1.00 15.64 1171 THR A CA 1
ATOM 720 C C . THR A 1 94 ? 35.672 -1.093 10.974 1.00 17.97 1171 THR A C 1
ATOM 721 O O . THR A 1 94 ? 35.825 -1.474 12.138 1.00 21.39 1171 THR A O 1
ATOM 725 N N . ILE A 1 95 ? 34.546 -0.563 10.515 1.00 17.12 1172 ILE A N 1
ATOM 726 C CA . ILE A 1 95 ? 33.311 -0.520 11.279 1.00 17.65 1172 ILE A CA 1
ATOM 727 C C . ILE A 1 95 ? 32.225 -1.154 10.428 1.00 20.33 1172 ILE A C 1
ATOM 728 O O . ILE A 1 95 ? 32.210 -0.996 9.198 1.00 20.33 1172 ILE A O 1
ATOM 733 N N . SER A 1 96 ? 31.334 -1.892 11.083 1.00 21.76 1173 SER A N 1
ATOM 734 C CA . SER A 1 96 ? 30.195 -2.518 10.421 1.00 22.04 1173 SER A CA 1
ATOM 735 C C . SER A 1 96 ? 28.954 -2.347 11.285 1.00 17.16 1173 SER A C 1
ATOM 736 O O . SER A 1 96 ? 29.031 -1.997 12.468 1.00 15.50 1173 SER A O 1
ATOM 739 N N . PHE A 1 97 ? 27.802 -2.644 10.694 1.00 14.26 1174 PHE A N 1
ATOM 740 C CA . PHE A 1 97 ? 26.535 -2.520 11.396 1.00 13.81 1174 PHE A CA 1
ATOM 741 C C . PHE A 1 97 ? 25.585 -3.604 10.924 1.00 14.63 1174 PHE A C 1
ATOM 742 O O . PHE A 1 97 ? 25.474 -3.851 9.723 1.00 14.76 1174 PHE A O 1
ATOM 750 N N . SER A 1 98 ? 24.893 -4.233 11.868 1.00 18.66 1175 SER A N 1
ATOM 751 C CA . SER A 1 98 ? 23.801 -5.133 11.536 1.00 22.44 1175 SER A CA 1
ATOM 752 C C . SER A 1 98 ? 22.486 -4.546 12.010 1.00 15.64 1175 SER A C 1
ATOM 753 O O . SER A 1 98 ? 22.441 -3.647 12.848 1.00 18.40 1175 SER A O 1
ATOM 756 N N . LEU A 1 99 ? 21.411 -5.079 11.446 1.00 18.80 1176 LEU A N 1
ATOM 757 C CA . LEU A 1 99 ? 20.050 -4.712 11.797 1.00 19.53 1176 LEU A CA 1
ATOM 758 C C . LEU A 1 99 ? 19.294 -6.014 11.995 1.00 23.77 1176 LEU A C 1
ATOM 759 O O . LEU A 1 99 ? 19.159 -6.798 11.048 1.00 18.85 1176 LEU A O 1
ATOM 764 N N . ASN A 1 100 ? 18.845 -6.262 13.223 1.00 18.42 1177 ASN A N 1
ATOM 765 C CA . ASN A 1 100 ? 18.142 -7.500 13.569 1.00 17.21 1177 ASN A CA 1
ATOM 766 C C . ASN A 1 100 ? 18.898 -8.730 13.067 1.00 18.91 1177 ASN A C 1
ATOM 767 O O . ASN A 1 100 ? 18.338 -9.647 12.460 1.00 21.35 1177 ASN A O 1
ATOM 772 N N . GLY A 1 101 ? 20.194 -8.752 13.339 1.00 16.61 1178 GLY A N 1
ATOM 773 C CA . GLY A 1 101 ? 20.986 -9.917 13.029 1.00 24.96 1178 GLY A CA 1
ATOM 774 C C . GLY A 1 101 ? 21.392 -10.050 11.583 1.00 22.48 1178 GLY A C 1
ATOM 775 O O . GLY A 1 101 ? 21.991 -11.068 11.216 1.00 22.04 1178 GLY A O 1
ATOM 776 N N . GLU A 1 102 ? 21.091 -9.067 10.744 1.00 21.90 1179 GLU A N 1
ATOM 777 C CA . GLU A 1 102 ? 21.532 -9.094 9.356 1.00 28.95 1179 GLU A CA 1
ATOM 778 C C . GLU A 1 102 ? 22.424 -7.894 9.092 1.00 22.70 1179 GLU A C 1
ATOM 779 O O . GLU A 1 102 ? 22.057 -6.752 9.398 1.00 20.27 1179 GLU A O 1
ATOM 785 N N . LEU A 1 103 ? 23.605 -8.165 8.552 1.00 20.15 1180 LEU A N 1
ATOM 786 C CA . LEU A 1 103 ? 24.562 -7.107 8.276 1.00 22.82 1180 LEU A CA 1
ATOM 787 C C . LEU A 1 103 ? 23.991 -6.159 7.239 1.00 21.05 1180 LEU A C 1
ATOM 788 O O . LEU A 1 103 ? 23.461 -6.593 6.211 1.00 21.67 1180 LEU A O 1
ATOM 793 N N . LEU A 1 104 ? 24.090 -4.861 7.514 1.00 18.04 1181 LEU A N 1
ATOM 794 C CA . LEU A 1 104 ? 23.680 -3.848 6.554 1.00 19.57 1181 LEU A CA 1
ATOM 795 C C . LEU A 1 104 ? 24.772 -3.699 5.495 1.00 27.00 1181 LEU A C 1
ATOM 796 O O . LEU A 1 104 ? 25.964 -3.621 5.821 1.00 18.65 1181 LEU A O 1
ATOM 801 N N . MET A 1 105 ? 24.375 -3.661 4.229 1.00 19.68 1182 MET A N 1
ATOM 802 C CA . MET A 1 105 ? 25.322 -3.721 3.121 1.00 17.59 1182 MET A CA 1
ATOM 803 C C . MET A 1 105 ? 25.616 -2.326 2.587 1.00 18.86 1182 MET A C 1
ATOM 804 O O . MET A 1 105 ? 24.696 -1.577 2.258 1.00 21.98 1182 MET A O 1
ATOM 809 N N . ASP A 1 106 ? 26.900 -1.990 2.501 1.00 15.89 1183 ASP A N 1
ATOM 810 C CA . ASP A 1 106 ? 27.361 -0.758 1.882 1.00 15.15 1183 ASP A CA 1
ATOM 811 C C . ASP A 1 106 ? 27.682 -1.030 0.416 1.00 22.47 1183 ASP A C 1
ATOM 812 O O . ASP A 1 106 ? 28.162 -2.110 0.066 1.00 20.61 1183 ASP A O 1
ATOM 817 N N . ALA A 1 107 ? 27.405 -0.042 -0.440 1.00 23.86 1184 ALA A N 1
ATOM 818 C CA . ALA A 1 107 ? 27.504 -0.263 -1.882 1.00 18.66 1184 ALA A CA 1
ATOM 819 C C . ALA A 1 107 ? 28.910 -0.668 -2.282 1.00 25.53 1184 ALA A C 1
ATOM 820 O O . ALA A 1 107 ? 29.089 -1.487 -3.192 1.00 29.79 1184 ALA A O 1
ATOM 822 N N . LEU A 1 108 ? 29.923 -0.099 -1.625 1.00 22.31 1185 LEU A N 1
ATOM 823 C CA . LEU A 1 108 ? 31.316 -0.442 -1.881 1.00 19.75 1185 LEU A CA 1
ATOM 824 C C . LEU A 1 108 ? 31.869 -1.434 -0.865 1.00 18.06 1185 LEU A C 1
ATOM 825 O O . LEU A 1 108 ? 32.426 -2.462 -1.249 1.00 17.80 1185 LEU A O 1
ATOM 830 N N . GLY A 1 109 ? 31.701 -1.164 0.433 1.00 19.59 1186 GLY A N 1
ATOM 831 C CA . GLY A 1 109 ? 32.248 -2.074 1.431 1.00 20.98 1186 GLY A CA 1
ATOM 832 C C . GLY A 1 109 ? 31.493 -3.385 1.588 1.00 25.77 1186 GLY A C 1
ATOM 833 O O . GLY A 1 109 ? 31.995 -4.286 2.268 1.00 24.78 1186 GLY A O 1
ATOM 834 N N . GLY A 1 110 ? 30.314 -3.517 0.993 1.00 19.94 1187 GLY A N 1
ATOM 835 C CA . GLY A 1 110 ? 29.522 -4.710 1.259 1.00 23.24 1187 GLY A CA 1
ATOM 836 C C . GLY A 1 110 ? 29.262 -4.835 2.759 1.00 25.53 1187 GLY A C 1
ATOM 837 O O . GLY A 1 110 ? 28.658 -3.956 3.382 1.00 22.98 1187 GLY A O 1
ATOM 838 N N . GLU A 1 111 ? 29.759 -5.910 3.372 1.00 20.32 1188 GLU A N 1
ATOM 839 C CA . GLU A 1 111 ? 29.511 -6.150 4.792 1.00 27.35 1188 GLU A CA 1
ATOM 840 C C . GLU A 1 111 ? 30.239 -5.176 5.708 1.00 31.91 1188 GLU A C 1
ATOM 841 O O . GLU A 1 111 ? 29.925 -5.128 6.902 1.00 30.31 1188 GLU A O 1
ATOM 847 N N . THR A 1 112 ? 31.199 -4.421 5.182 1.00 23.22 1189 THR A N 1
ATOM 848 C CA . THR A 1 112 ? 31.931 -3.402 5.917 1.00 19.78 1189 THR A CA 1
ATOM 849 C C . THR A 1 112 ? 31.342 -2.024 5.620 1.00 23.87 1189 THR A C 1
ATOM 850 O O . THR A 1 112 ? 31.075 -1.693 4.458 1.00 18.47 1189 THR A O 1
ATOM 854 N N . THR A 1 113 ? 31.144 -1.219 6.670 1.00 18.97 1190 THR A N 1
ATOM 855 C CA . THR A 1 113 ? 30.541 0.100 6.494 1.00 18.66 1190 THR A CA 1
ATOM 856 C C . THR A 1 113 ? 31.572 1.212 6.317 1.00 22.68 1190 THR A C 1
ATOM 857 O O . THR A 1 113 ? 31.394 2.077 5.451 1.00 17.37 1190 THR A O 1
ATOM 861 N N . PHE A 1 114 ? 32.617 1.222 7.150 1.00 15.69 1191 PHE A N 1
ATOM 862 C CA . PHE A 1 114 ? 33.708 2.186 7.098 1.00 17.28 1191 PHE A CA 1
ATOM 863 C C . PHE A 1 114 ? 35.033 1.442 7.146 1.00 18.10 1191 PHE A C 1
ATOM 864 O O . PHE A 1 114 ? 35.162 0.449 7.870 1.00 15.66 1191 PHE A O 1
ATOM 872 N N . ALA A 1 115 ? 36.019 1.943 6.414 1.00 15.66 1192 ALA A N 1
ATOM 873 C CA . ALA A 1 115 ? 37.397 1.462 6.497 1.00 20.53 1192 ALA A CA 1
ATOM 874 C C . ALA A 1 115 ? 38.306 2.630 6.857 1.00 19.21 1192 ALA A C 1
ATOM 875 O O . ALA A 1 115 ? 37.872 3.781 6.947 1.00 22.94 1192 ALA A O 1
ATOM 877 N N . ASP A 1 116 ? 39.580 2.319 7.076 1.00 18.28 1193 ASP A N 1
ATOM 878 C CA . ASP A 1 116 ? 40.552 3.305 7.537 1.00 17.65 1193 ASP A CA 1
ATOM 879 C C . ASP A 1 116 ? 40.110 3.950 8.853 1.00 25.55 1193 ASP A C 1
ATOM 880 O O . ASP A 1 116 ? 40.317 5.145 9.068 1.00 19.13 1193 ASP A O 1
ATOM 885 N N . VAL A 1 117 ? 39.507 3.151 9.738 1.00 24.19 1194 VAL A N 1
ATOM 886 C CA . VAL A 1 117 ? 39.091 3.604 11.071 1.00 22.08 1194 VAL A CA 1
ATOM 887 C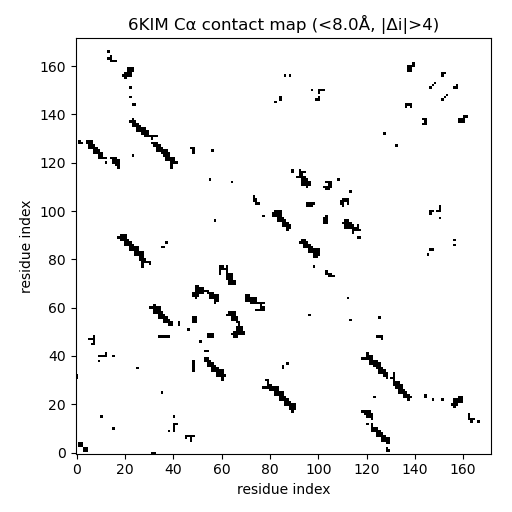 C . VAL A 1 117 ? 40.281 3.439 12.018 1.00 22.43 1194 VAL A C 1
ATOM 888 O O . VAL A 1 117 ? 40.572 2.337 12.492 1.00 23.53 1194 VAL A O 1
ATOM 892 N N . GLN A 1 118 ? 40.967 4.543 12.312 1.00 24.17 1195 GLN A N 1
ATOM 893 C CA . GLN A 1 118 ? 42.203 4.525 13.089 1.00 32.08 1195 GLN A CA 1
ATOM 894 C C . GLN A 1 118 ? 42.016 5.220 14.430 1.00 25.43 1195 GLN A C 1
ATOM 895 O O . GLN A 1 118 ? 41.217 6.155 14.545 1.00 27.64 1195 GLN A O 1
ATOM 901 N N . GLY A 1 119 ? 42.766 4.782 15.437 1.00 29.21 1196 GLY A N 1
ATOM 902 C CA . GLY A 1 119 ? 42.771 5.496 16.704 1.00 23.84 1196 GLY A CA 1
ATOM 903 C C . GLY A 1 119 ? 43.181 4.628 17.874 1.00 41.64 1196 GLY A C 1
ATOM 904 O O . GLY A 1 119 ? 43.306 3.405 17.770 1.00 37.78 1196 GLY A O 1
ATOM 905 N N . ASP A 1 120 ? 43.336 5.304 19.028 1.00 29.83 1197 ASP A N 1
ATOM 906 C CA . ASP A 1 120 ? 43.989 4.795 20.235 1.00 37.36 1197 ASP A CA 1
ATOM 907 C C . ASP A 1 120 ? 43.024 4.397 21.344 1.00 35.72 1197 ASP A C 1
ATOM 908 O O . ASP A 1 120 ? 43.426 3.672 22.263 1.00 32.26 1197 ASP A O 1
ATOM 913 N N . ASN A 1 121 ? 41.788 4.888 21.301 1.00 21.19 1198 ASN A N 1
ATOM 914 C CA . ASN A 1 121 ? 40.969 5.034 22.494 1.00 27.25 1198 ASN A CA 1
ATOM 915 C C . ASN A 1 121 ? 39.487 5.047 22.135 1.00 23.22 1198 ASN A C 1
ATOM 916 O O . ASN A 1 121 ? 38.772 5.999 22.469 1.00 19.18 1198 ASN A O 1
ATOM 921 N N . PHE A 1 122 ? 39.022 3.999 21.458 1.00 21.39 1199 PHE A N 1
ATOM 922 C CA . PHE A 1 122 ? 37.636 3.913 21.009 1.00 18.97 1199 PHE A CA 1
ATOM 923 C C . PHE A 1 122 ? 36.695 3.488 22.129 1.00 23.11 1199 PHE A C 1
ATOM 924 O O . PHE A 1 122 ? 37.003 2.579 22.906 1.00 19.99 1199 PHE A O 1
ATOM 932 N N . VAL A 1 123 ? 35.527 4.128 22.181 1.00 22.49 1200 VAL A N 1
ATOM 933 C CA . VAL A 1 123 ? 34.441 3.739 23.078 1.00 21.69 1200 VAL A CA 1
ATOM 934 C C . VAL A 1 123 ? 33.115 3.673 22.324 1.00 25.57 1200 VAL A C 1
ATOM 935 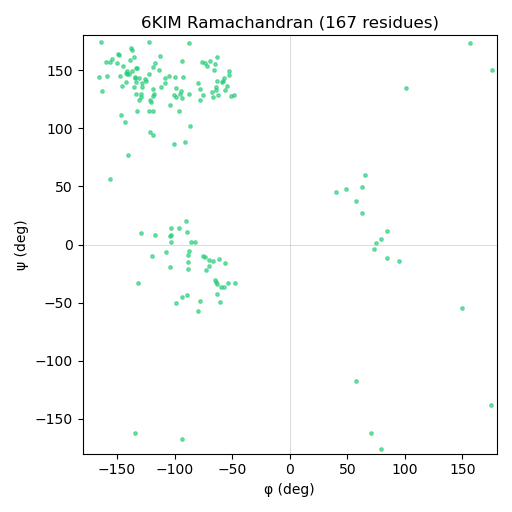O O . VAL A 1 123 ? 32.926 4.387 21.331 1.00 20.21 1200 VAL A O 1
ATOM 939 N N . PRO A 1 124 ? 32.164 2.850 22.751 1.00 18.86 1201 PRO A N 1
ATOM 940 C CA . PRO A 1 124 ? 30.852 2.888 22.115 1.00 19.94 1201 PRO A CA 1
ATOM 941 C C . PRO A 1 124 ? 30.196 4.227 22.403 1.00 20.81 1201 PRO A C 1
ATOM 942 O O . PRO A 1 124 ? 30.456 4.855 23.429 1.00 17.94 1201 PRO A O 1
ATOM 946 N N . ALA A 1 125 ? 29.354 4.682 21.476 1.00 13.52 1202 ALA A N 1
ATOM 947 C CA . ALA A 1 125 ? 28.787 6.016 21.641 1.00 18.74 1202 ALA A CA 1
ATOM 948 C C . ALA A 1 125 ? 27.529 6.141 20.799 1.00 23.45 1202 ALA A C 1
ATOM 949 O O . ALA A 1 125 ? 27.345 5.427 19.810 1.00 20.91 1202 ALA A O 1
ATOM 951 N N . CYS A 1 126 ? 26.667 7.070 21.199 1.00 16.87 1203 CYS A N 1
ATOM 952 C CA . CYS A 1 126 ? 25.466 7.337 20.427 1.00 17.05 1203 CYS A CA 1
ATOM 953 C C . CYS A 1 126 ? 25.103 8.801 20.582 1.00 22.21 1203 CYS A C 1
ATOM 954 O O . CYS A 1 126 ? 25.599 9.487 21.479 1.00 20.55 1203 CYS A O 1
ATOM 957 N N . THR A 1 127 ? 24.242 9.281 19.679 1.00 20.14 1204 THR A N 1
ATOM 958 C CA . THR A 1 127 ? 23.698 10.636 19.733 1.00 19.73 1204 THR A CA 1
ATOM 959 C C . THR A 1 127 ? 22.181 10.553 19.602 1.00 24.65 1204 THR A C 1
ATOM 960 O O . THR A 1 127 ? 21.683 9.939 18.652 1.00 20.32 1204 THR A O 1
ATOM 964 N N . LEU A 1 128 ? 21.451 11.158 20.551 1.00 21.43 1205 LEU A N 1
ATOM 965 C CA . LEU A 1 128 ? 19.987 11.113 20.581 1.00 22.68 1205 LEU A CA 1
ATOM 966 C C . LEU A 1 128 ? 19.398 12.508 20.445 1.00 17.88 1205 LEU A C 1
ATOM 967 O O . LEU A 1 128 ? 19.779 13.419 21.182 1.00 28.83 1205 LEU A O 1
ATOM 972 N N . GLY A 1 129 ? 18.457 12.668 19.519 1.00 28.73 1206 GLY A N 1
ATOM 973 C CA . GLY A 1 129 ? 17.656 13.877 19.499 1.00 25.06 1206 GLY A CA 1
ATOM 974 C C . GLY A 1 129 ? 16.825 14.021 20.762 1.00 21.25 1206 GLY A C 1
ATOM 975 O O . GLY A 1 129 ? 16.602 13.069 21.509 1.00 19.71 1206 GLY A O 1
ATOM 976 N N . VAL A 1 130 ? 16.358 15.246 21.015 1.00 26.69 1207 VAL A N 1
ATOM 977 C CA . VAL A 1 130 ? 15.550 15.464 22.206 1.00 22.11 1207 VAL A CA 1
ATOM 978 C C . VAL A 1 130 ? 14.332 14.552 22.156 1.00 25.40 1207 VAL A C 1
ATOM 979 O O . VAL A 1 130 ? 13.742 14.315 21.090 1.00 20.99 1207 VAL A O 1
ATOM 983 N N . GLY A 1 131 ? 13.973 14.006 23.315 1.00 21.24 1208 GLY A N 1
ATOM 984 C CA . GLY A 1 131 ? 12.913 13.034 23.430 1.00 18.75 1208 GLY A CA 1
ATOM 985 C C . GLY A 1 131 ? 13.237 11.635 22.939 1.00 27.25 1208 GLY A C 1
ATOM 986 O O . GLY A 1 131 ? 12.359 10.766 22.986 1.00 19.00 1208 GLY A O 1
ATOM 987 N N . GLN A 1 132 ? 14.451 11.375 22.461 1.00 20.89 1209 GLN A N 1
ATOM 988 C CA . GLN A 1 132 ? 14.721 10.055 21.901 1.00 19.26 1209 GLN A CA 1
ATOM 989 C C . GLN A 1 132 ? 15.321 9.136 22.966 1.00 28.67 1209 GLN A C 1
ATOM 990 O O . GLN A 1 132 ? 15.879 9.586 23.973 1.00 21.83 1209 GLN A O 1
ATOM 996 N N . LYS A 1 133 ? 15.186 7.829 22.742 1.00 21.68 1210 LYS A N 1
ATOM 997 C CA . LYS A 1 133 ? 15.606 6.870 23.756 1.00 24.64 1210 LYS A CA 1
ATOM 998 C C . LYS A 1 133 ? 16.113 5.593 23.101 1.00 20.45 1210 LYS A C 1
ATOM 999 O O . LYS A 1 133 ? 15.618 5.177 22.050 1.00 21.94 1210 LYS A O 1
ATOM 1005 N N . ALA A 1 134 ? 17.119 4.986 23.719 1.00 22.90 1211 ALA A N 1
ATOM 1006 C CA . ALA A 1 134 ? 17.708 3.761 23.193 1.00 21.82 1211 ALA A CA 1
ATOM 1007 C C . ALA A 1 134 ? 18.327 2.987 24.348 1.00 25.25 1211 ALA A C 1
ATOM 1008 O O . ALA A 1 134 ? 18.605 3.550 25.409 1.00 22.53 1211 ALA A O 1
ATOM 1010 N N . ARG A 1 135 ? 18.526 1.686 24.136 1.00 20.35 1212 ARG A N 1
ATOM 1011 C CA . ARG A 1 135 ? 19.119 0.809 25.136 1.00 21.15 1212 ARG A CA 1
ATOM 1012 C C . ARG A 1 135 ? 20.371 0.171 24.547 1.00 25.42 1212 ARG A C 1
ATOM 1013 O O . ARG A 1 135 ? 20.296 -0.475 23.494 1.00 22.55 1212 ARG A O 1
ATOM 1021 N N . LEU A 1 136 ? 21.508 0.347 25.237 1.00 21.57 1213 LEU A N 1
ATOM 1022 C CA . LEU A 1 136 ? 22.803 -0.224 24.857 1.00 16.67 1213 LEU A CA 1
ATOM 1023 C C . LEU A 1 136 ? 23.103 -1.465 25.687 1.00 23.60 1213 LEU A C 1
ATOM 1024 O O . LEU A 1 136 ? 23.046 -1.427 26.923 1.00 20.64 1213 LEU A O 1
ATOM 1029 N N . THR A 1 137 ? 23.444 -2.552 25.005 1.00 20.06 1214 THR A N 1
ATOM 1030 C CA . THR A 1 137 ? 23.711 -3.845 25.626 1.00 20.41 1214 THR A CA 1
ATOM 1031 C C . THR A 1 137 ? 25.135 -4.289 25.314 1.00 25.45 1214 THR A C 1
ATOM 1032 O O . THR A 1 137 ? 25.504 -4.440 24.141 1.00 18.78 1214 THR A O 1
ATOM 1036 N N . TYR A 1 138 ? 25.922 -4.532 26.359 1.00 21.57 1215 TYR A N 1
ATOM 1037 C CA . TYR A 1 138 ? 27.345 -4.806 26.206 1.00 19.52 1215 TYR A CA 1
ATOM 1038 C C . TYR A 1 138 ? 27.710 -6.258 26.447 1.00 18.99 1215 TYR A C 1
ATOM 1039 O O . TYR A 1 138 ? 28.867 -6.639 26.233 1.00 22.95 1215 TYR A O 1
ATOM 1048 N N . GLY A 1 139 ? 26.767 -7.070 26.891 1.00 19.98 1216 GLY A N 1
ATOM 1049 C CA . GLY A 1 139 ? 27.003 -8.477 27.043 1.00 25.15 1216 GLY A CA 1
ATOM 1050 C C . GLY A 1 139 ? 27.328 -8.958 28.438 1.00 30.50 1216 GLY A C 1
ATOM 1051 O O . GLY A 1 139 ? 27.627 -10.147 28.598 1.00 29.30 1216 GLY A O 1
ATOM 1052 N N A GLN A 1 140 ? 27.292 -8.083 29.448 0.49 30.45 1217 GLN A N 1
ATOM 1053 N N B GLN A 1 140 ? 27.290 -8.086 29.452 0.51 30.58 1217 GLN A N 1
ATOM 1054 C CA A GLN A 1 140 ? 27.569 -8.541 30.807 0.49 32.04 1217 GLN A CA 1
ATOM 1055 C CA B GLN A 1 140 ? 27.582 -8.556 30.804 0.51 31.85 1217 GLN A CA 1
ATOM 1056 C C A GLN A 1 140 ? 26.678 -9.722 31.157 0.49 38.29 1217 GLN A C 1
ATOM 1057 C C B GLN A 1 140 ? 26.678 -9.725 31.163 0.51 38.30 1217 GLN A C 1
ATOM 1058 O O A GLN A 1 140 ? 27.119 -10.681 31.800 0.49 43.69 1217 GLN A O 1
ATOM 1059 O O B GLN A 1 140 ? 27.112 -10.683 31.812 0.51 43.74 1217 GLN A O 1
ATOM 1070 N N . ASP A 1 141 ? 25.423 -9.677 30.728 1.00 36.29 1218 ASP A N 1
ATOM 1071 C CA . ASP A 1 141 ? 24.559 -10.849 30.717 1.00 36.89 1218 ASP A CA 1
ATOM 1072 C C . ASP A 1 141 ? 24.626 -11.400 29.297 1.00 39.59 1218 ASP A C 1
ATOM 1073 O O . ASP A 1 141 ? 23.915 -10.932 28.402 1.00 37.01 1218 ASP A O 1
ATOM 1078 N N . VAL A 1 142 ? 25.502 -12.388 29.093 1.00 46.91 1219 VAL A N 1
ATOM 1079 C CA . VAL A 1 142 ? 25.706 -12.979 27.771 1.00 54.07 1219 VAL A CA 1
ATOM 1080 C C . VAL A 1 142 ? 24.382 -13.323 27.101 1.00 53.32 1219 VAL A C 1
ATOM 1081 O O . VAL A 1 142 ? 24.257 -13.239 25.872 1.00 53.07 1219 VAL A O 1
ATOM 1083 N N . ASN A 1 143 ? 23.371 -13.702 27.887 1.00 41.37 1220 ASN A N 1
ATOM 1084 C CA . ASN A 1 143 ? 22.069 -14.058 27.337 1.00 48.10 1220 ASN A CA 1
ATOM 1085 C C . ASN A 1 143 ? 21.247 -12.854 26.893 1.00 44.37 1220 ASN A C 1
ATOM 1086 O O . ASN A 1 143 ? 20.199 -13.044 26.261 1.00 43.31 1220 ASN A O 1
ATOM 1088 N N . THR A 1 144 ? 21.673 -11.632 27.218 1.00 41.30 1221 THR A N 1
ATOM 1089 C CA . THR A 1 144 ? 20.928 -10.437 26.834 1.00 41.31 1221 THR A CA 1
ATOM 1090 C C . THR A 1 144 ? 21.313 -9.905 25.460 1.00 37.91 1221 THR A C 1
ATOM 1091 O O . THR A 1 144 ? 20.529 -9.159 24.860 1.00 30.22 1221 THR A O 1
ATOM 1095 N N . LEU A 1 145 ? 22.496 -10.249 24.954 1.00 27.37 1222 LEU A N 1
ATOM 1096 C CA . LEU A 1 145 ? 22.808 -9.962 23.561 1.00 24.18 1222 LEU A CA 1
ATOM 1097 C C . LEU A 1 145 ? 21.907 -10.807 22.661 1.00 30.08 1222 LEU A C 1
ATOM 1098 O O . LEU A 1 145 ? 21.815 -12.026 22.816 1.00 29.54 1222 LEU A O 1
ATOM 1103 N N . LYS A 1 146 ? 21.224 -10.162 21.731 1.00 24.45 1223 LYS A N 1
ATOM 1104 C CA . LYS A 1 146 ? 20.219 -10.881 20.961 1.00 26.25 1223 LYS A CA 1
ATOM 1105 C C . LYS A 1 146 ? 20.791 -11.538 19.709 1.00 26.00 1223 LYS A C 1
ATOM 1106 O O . LYS A 1 146 ? 20.454 -12.689 19.415 1.00 27.50 1223 LYS A O 1
ATOM 1108 N N . TYR A 1 147 ? 21.650 -10.836 18.958 1.00 21.53 1224 TYR A N 1
ATOM 1109 C CA . TYR A 1 147 ? 22.100 -11.304 17.645 1.00 18.49 1224 TYR A CA 1
ATOM 1110 C C . TYR A 1 147 ? 23.598 -11.569 17.563 1.00 23.62 1224 TYR A C 1
ATOM 1111 O O . TYR A 1 147 ? 24.111 -11.834 16.470 1.00 29.62 1224 TYR A O 1
ATOM 1120 N N . PHE A 1 148 ? 24.313 -11.516 18.683 1.00 18.57 1225 PHE A N 1
ATOM 1121 C CA . PHE A 1 148 ? 25.759 -11.714 18.658 1.00 19.39 1225 PHE A CA 1
ATOM 1122 C C . PHE A 1 148 ? 26.127 -13.117 18.187 1.00 22.06 1225 PHE A C 1
ATOM 1123 O O . PHE A 1 148 ? 27.067 -13.285 17.400 1.00 22.30 1225 PHE A O 1
ATOM 1131 N N . THR A 1 149 ? 25.403 -14.139 18.660 1.00 21.56 1226 THR A N 1
ATOM 1132 C CA . THR A 1 149 ? 25.783 -15.526 18.380 1.00 25.00 1226 THR A CA 1
ATOM 1133 C C . THR A 1 149 ? 25.776 -15.809 16.884 1.00 31.50 1226 THR A C 1
ATOM 1134 O O . THR A 1 149 ? 26.739 -16.373 16.338 1.00 27.67 1226 THR A O 1
ATOM 1138 N N . THR A 1 150 ? 24.680 -15.444 16.209 1.00 19.71 1227 THR A N 1
ATOM 1139 C CA . THR A 1 150 ? 24.513 -15.715 14.786 1.00 23.36 1227 THR A CA 1
ATOM 1140 C C . THR A 1 150 ? 25.073 -14.616 13.893 1.00 26.75 1227 THR A C 1
ATOM 1141 O O . THR A 1 150 ? 25.229 -14.842 12.692 1.00 28.43 1227 THR A O 1
ATOM 1145 N N . CYS A 1 151 ? 25.366 -13.428 14.433 1.00 21.41 1228 CYS A N 1
ATOM 1146 C CA . CYS A 1 151 ? 25.884 -12.332 13.605 1.00 28.78 1228 CYS A CA 1
ATOM 1147 C C . CYS A 1 151 ? 26.966 -11.568 14.375 1.00 28.57 1228 CYS A C 1
ATOM 1148 O O . CYS A 1 151 ? 26.746 -10.462 14.880 1.00 20.87 1228 CYS A O 1
ATOM 1151 N N . GLY A 1 152 ? 28.152 -12.161 14.441 1.00 23.05 1229 GLY A N 1
ATOM 1152 C CA . GLY A 1 152 ? 29.262 -11.519 15.107 1.00 27.73 1229 GLY A CA 1
ATOM 1153 C C . GLY A 1 152 ? 30.253 -12.477 15.730 1.00 24.44 1229 GLY A C 1
ATOM 1154 O O . GLY A 1 152 ? 31.458 -12.397 15.464 1.00 21.31 1229 GLY A O 1
ATOM 1155 N N . LEU A 1 153 ? 29.760 -13.369 16.587 1.00 18.87 1230 LEU A N 1
ATOM 1156 C CA . LEU A 1 153 ? 30.656 -14.295 17.267 1.00 23.61 1230 LEU A CA 1
ATOM 1157 C C . LEU A 1 153 ? 31.455 -15.115 16.266 1.00 23.10 1230 LEU A C 1
ATOM 1158 O O . LEU A 1 153 ? 32.632 -15.399 16.496 1.00 28.10 1230 LEU A O 1
ATOM 1163 N N . GLN A 1 154 ? 30.832 -15.475 15.144 1.00 22.70 1231 GLN A N 1
ATOM 1164 C CA . GLN A 1 154 ? 31.477 -16.253 14.089 1.00 26.17 1231 GLN A CA 1
ATOM 1165 C C . GLN A 1 154 ? 32.652 -15.518 13.468 1.00 32.05 1231 GLN A C 1
ATOM 1166 O O . GLN A 1 154 ? 33.639 -16.157 13.085 1.00 29.21 1231 GLN A O 1
ATOM 1172 N N . GLU A 1 155 ? 32.580 -14.193 13.355 1.00 23.33 1232 GLU A N 1
ATOM 1173 C CA . GLU A 1 155 ? 33.670 -13.448 12.736 1.00 23.66 1232 GLU A CA 1
ATOM 1174 C C . GLU A 1 155 ? 34.720 -13.022 13.742 1.00 31.04 1232 GLU A C 1
ATOM 1175 O O . GLU A 1 155 ? 35.597 -12.218 13.402 1.00 31.28 1232 GLU A O 1
ATOM 1177 N N . GLY A 1 156 ? 34.662 -13.545 14.963 1.00 24.47 1233 GLY A N 1
ATOM 1178 C CA . GLY A 1 156 ? 35.681 -13.262 15.951 1.00 20.94 1233 GLY A CA 1
ATOM 1179 C C . GLY A 1 156 ? 35.509 -11.986 16.752 1.00 22.59 1233 GLY A C 1
ATOM 1180 O O . GLY A 1 156 ? 36.455 -11.569 17.433 1.00 21.67 1233 GLY A O 1
ATOM 1181 N N . TYR A 1 157 ? 34.352 -11.340 16.688 1.00 18.88 1234 TYR A N 1
ATOM 1182 C CA . TYR A 1 157 ? 34.122 -10.181 17.532 1.00 18.91 1234 TYR A CA 1
ATOM 1183 C C . TYR A 1 157 ? 33.844 -10.635 18.967 1.00 22.79 1234 TYR A C 1
ATOM 1184 O O . TYR A 1 157 ? 33.393 -11.757 19.208 1.00 20.41 1234 TYR A O 1
ATOM 1193 N N . GLU A 1 158 ? 34.089 -9.730 19.919 1.00 17.97 1235 GLU A N 1
ATOM 1194 C CA . GLU A 1 158 ? 33.886 -9.968 21.346 1.00 17.51 1235 GLU A CA 1
ATOM 1195 C C . GLU A 1 158 ? 32.959 -8.916 21.961 1.00 19.86 1235 GLU A C 1
ATOM 1196 O O . GLU A 1 158 ? 33.047 -7.732 21.619 1.00 19.64 1235 GLU A O 1
ATOM 1198 N N . PRO A 1 159 ? 32.066 -9.323 22.864 1.00 21.89 1236 PRO A N 1
ATOM 1199 C CA . PRO A 1 159 ? 31.192 -8.334 23.510 1.00 21.55 1236 PRO A CA 1
ATOM 1200 C C . PRO A 1 159 ? 32.015 -7.271 24.210 1.00 22.36 1236 PRO A C 1
ATOM 1201 O O . PRO A 1 159 ? 33.068 -7.555 24.779 1.00 25.36 1236 PRO A O 1
ATOM 1205 N N . PHE A 1 160 ? 31.535 -6.023 24.165 1.00 22.16 1237 PHE A N 1
ATOM 1206 C CA . PHE A 1 160 ? 32.352 -4.938 24.703 1.00 21.21 1237 PHE A CA 1
ATOM 1207 C C . PHE A 1 160 ? 32.467 -4.976 26.224 1.00 25.09 1237 PHE A C 1
ATOM 1208 O O . PHE A 1 160 ? 33.389 -4.358 26.778 1.00 20.87 1237 PHE A O 1
ATOM 1216 N N . CYS A 1 161 ? 31.570 -5.696 26.908 1.00 20.96 1238 CYS A N 1
ATOM 1217 C CA . CYS A 1 161 ? 31.528 -5.635 28.366 1.00 25.85 1238 CYS A CA 1
ATOM 1218 C C . CYS A 1 161 ? 32.883 -5.939 28.996 1.00 31.12 1238 CYS A C 1
ATOM 1219 O O . CYS A 1 161 ? 33.225 -5.372 30.040 1.00 27.81 1238 CYS A O 1
ATOM 1222 N N . VAL A 1 162 ? 33.672 -6.823 28.373 1.00 23.40 1239 VAL A N 1
ATOM 1223 C CA . VAL A 1 162 ? 34.954 -7.241 28.929 1.00 34.64 1239 VAL A CA 1
ATOM 1224 C C . VAL A 1 162 ? 35.882 -6.073 29.191 1.00 43.74 1239 VAL A C 1
ATOM 1225 O O . VAL A 1 162 ? 36.872 -6.241 29.905 1.00 43.04 1239 VAL A O 1
ATOM 1229 N N . ASN A 1 163 ? 35.611 -4.899 28.617 1.00 29.24 1240 ASN A N 1
ATOM 1230 C CA . ASN A 1 163 ? 36.517 -3.765 28.726 1.00 34.57 1240 ASN A CA 1
ATOM 1231 C C . ASN A 1 163 ? 36.151 -2.793 29.824 1.00 36.85 1240 ASN A C 1
ATOM 1232 O O . ASN A 1 163 ? 36.692 -1.684 29.836 1.00 30.19 1240 ASN A O 1
ATOM 1237 N N . MET A 1 164 ? 35.261 -3.161 30.745 1.00 52.17 1241 MET A N 1
ATOM 1238 C CA . MET A 1 164 ? 34.996 -2.294 31.895 1.00 45.01 1241 MET A CA 1
ATOM 1239 C C . MET A 1 164 ? 35.287 -3.010 33.211 1.00 42.88 1241 MET A C 1
ATOM 1240 O O . MET A 1 164 ? 34.461 -3.774 33.724 1.00 40.04 1241 MET A O 1
ATOM 1245 N N . ALA A 1 165 ? 36.491 -2.750 33.724 1.00 35.12 1242 ALA A N 1
ATOM 1246 C CA . ALA A 1 165 ? 36.848 -2.835 35.128 1.00 28.45 1242 ALA A CA 1
ATOM 1247 C C . ALA A 1 165 ? 38.335 -2.551 35.254 1.00 44.35 1242 ALA A C 1
ATOM 1248 O O . ALA A 1 165 ? 39.101 -2.795 34.315 1.00 56.85 1242 ALA A O 1
ATOM 1250 N N . ARG A 1 166 ? 38.727 -1.990 36.396 1.00 31.29 1243 ARG A N 1
ATOM 1251 C CA . ARG A 1 166 ? 40.110 -1.937 36.851 1.00 38.05 1243 ARG A CA 1
ATOM 1252 C C . ARG A 1 166 ? 40.738 -0.574 36.588 1.00 44.81 1243 ARG A C 1
ATOM 1253 O O . ARG A 1 166 ? 40.589 -0.018 35.495 1.00 33.64 1243 ARG A O 1
ATOM 1261 N N . ASP A 1 167 ? 41.439 -0.019 37.577 1.00 32.67 1244 ASP A N 1
ATOM 1262 C CA . ASP A 1 167 ? 41.968 1.322 37.379 1.00 32.49 1244 ASP A CA 1
ATOM 1263 C C . ASP A 1 167 ? 43.068 1.648 38.384 1.00 25.59 1244 ASP A C 1
ATOM 1264 O O . ASP A 1 167 ? 42.905 1.461 39.593 1.00 22.12 1244 ASP A O 1
ATOM 1266 N N . VAL A 1 168 ? 44.169 2.172 37.876 1.00 23.57 1245 VAL A N 1
ATOM 1267 C CA . VAL A 1 168 ? 45.120 2.898 38.698 1.00 26.98 1245 VAL A CA 1
ATOM 1268 C C . VAL A 1 168 ? 44.746 4.366 38.608 1.00 28.74 1245 VAL A C 1
ATOM 1269 O O . VAL A 1 168 ? 44.553 4.901 37.514 1.00 26.70 1245 VAL A O 1
ATOM 1273 N N . THR A 1 169 ? 44.558 5.004 39.751 1.00 22.40 1246 THR A N 1
ATOM 1274 C CA . THR A 1 169 ? 44.324 6.435 39.772 1.00 25.49 1246 THR A CA 1
ATOM 1275 C C . THR A 1 169 ? 45.562 7.123 40.338 1.00 28.25 1246 THR A C 1
ATOM 1276 O O . THR A 1 169 ? 46.209 6.605 41.251 1.00 25.99 1246 THR A O 1
ATOM 1280 N N . HIS A 1 170 ? 45.882 8.293 39.791 1.00 23.89 1247 HIS A N 1
ATOM 1281 C CA . HIS A 1 170 ? 47.164 8.955 40.023 1.00 31.21 1247 HIS A CA 1
ATOM 1282 C C . HIS A 1 170 ? 46.891 10.451 40.002 1.00 30.75 1247 HIS A C 1
ATOM 1283 O O . HIS A 1 170 ? 46.554 10.992 38.946 1.00 28.96 1247 HIS A O 1
ATOM 1290 N N . TRP A 1 171 ? 47.008 11.121 41.147 1.00 19.71 1248 TRP A N 1
ATOM 1291 C CA . TRP A 1 171 ? 46.716 12.557 41.194 1.00 23.42 1248 TRP A CA 1
ATOM 1292 C C . TRP A 1 171 ? 48.025 13.293 40.929 1.00 27.42 1248 TRP A C 1
ATOM 1293 O O . TRP A 1 171 ? 48.798 13.598 41.844 1.00 20.41 1248 TRP A O 1
ATOM 1304 N N . TYR A 1 172 ? 48.294 13.525 39.646 1.00 25.15 1249 TYR A N 1
ATOM 1305 C CA . TYR A 1 172 ? 49.487 14.232 39.187 1.00 40.66 1249 TYR A CA 1
ATOM 1306 C C . TYR A 1 172 ? 49.105 15.614 38.652 1.00 40.50 1249 TYR A C 1
ATOM 1307 O O . TYR A 1 172 ? 49.578 16.636 39.154 1.00 41.65 1249 TYR A O 1
#

Radius of gyration: 15.03 Å; Cα contacts (8 Å, |Δi|>4): 426; chains: 1; bounding box: 38×38×43 Å

Nearest PDB structures (foldseek):
  6kim-assembly1_A  TM=1.006E+00  e=2.077E-37  Plutella xylostella
  4p9j-assembly3_B  TM=9.109E-01  e=2.668E-22  Oryctolagus cuniculus
  5vsn-assembly1_A  TM=9.311E-01  e=8.036E-21  Mus musculus
  9e17-assembly1_A  TM=9.364E-01  e=1.265E-20  Oryctolagus cuniculus
  9c1f-assembly1_B  TM=9.351E-01  e=1.000E-18  Neogale vison

Organism: Plutella xylostella (NCBI:txid51655)

Sequence (172 aa):
SNAADFRTYRAEKNYAVNSGKWYFEFEILTAGPMRVGWAHADMPPGMMLGQDENSWAFDGYNEEKVYVNSSESFGKQWAVGDVVGVFLDLIDNTISFSLNGELLMDALGGETTFADVQGDNFVPACTLGVGQKARLTYGQQDVNTLKYFTTCGLQEGYEPFCVNMARDVTHWY

Foldseek 3Di:
DDPPAKDKDWDAQLLFDQAAKEKKKKAWADQDWKKWAKFANVDPPPDAALCAQGHWIQTLNVCWIHHRRDTDRWFHRADHGKMKMWMAHNPQQFIWIAINQHTTQDPPVGSTDDGPNHDGTMTIMMMDGPPTDMDMGQCPPVVPDDRCVNHPVVVRHDRSPVRDDDDDDDDD

B-factor: mean 27.34, std 9.67, range [8.39, 80.52]

Solvent-accessible surface area: 8833 Å² total; per-residue (Å²): 99,80,97,92,72,57,49,35,119,76,30,66,72,89,4,34,8,112,69,23,41,33,0,0,5,0,53,0,62,35,82,8,14,1,40,0,0,0,0,26,17,113,4,52,102,72,44,34,0,0,68,30,111,38,0,4,0,0,3,0,61,75,66,52,19,4,60,73,110,59,58,99,105,9,26,131,107,16,58,91,44,23,20,0,1,0,5,0,9,20,122,103,29,19,0,8,0,0,20,58,17,127,55,7,120,17,119,175,35,19,101,42,4,20,73,109,0,96,29,119,36,0,0,1,0,2,1,20,3,88,64,38,117,21,152,50,21,72,7,158,62,86,95,69,17,65,68,18,99,104,11,3,95,150,50,53,23,34,29,7,34,112,34,96,78,206,73,146,127,151,244,118

Secondary structure (DSSP, 8-state):
--SS-EEEEE--GGG-BSSSEEEEEEEE-SSS-EEEEEEETTSPTTPPTTSSTTEEEEETTTTEEEETTEEEE-S----TT-EEEEEEETTTTEEEEEETTEEPPBTTTBT-SEE----S-EEEEEEEETT--EEEE-SSSGGG-SSTTTTTGGGT-EEGGGG---------

InterPro domains:
  IPR000699 RIH domain [PF01365] (442-641)
  IPR000699 RIH domain [PF01365] (2233-2471)
  IPR001870 B30.2/SPRY domain [PS50188] (577-803)
  IPR001870 B30.2/SPRY domain [PS50188] (1032-1214)
  IPR001870 B30.2/SPRY domain [PS50188] (1466-1694)
  IPR003032 Ryanodine receptor Ryr [PF02026] (854-943)
  IPR003032 Ryanodine receptor Ryr [PF02026] (967-1056)
  IPR003032 Ryanodine receptor Ryr [PF02026] (2847-2936)
  IPR003032 Ryanodine receptor Ryr [PF02026] (2973-3056)
  IPR003877 SPRY domain [PF00622] (665-799)
  IPR003877 SPRY domain [PF00622] (1092-1211)
  IPR003877 SPRY domain [PF00622] (1553-1691)
  IPR003877 SPRY domain [SM00449] (663-802)
  IPR003877 SPRY domain [SM00449] (1090-1213)
  IPR003877 SPRY domain [SM00449] (1550-1693)
  IPR005821 Ion transport domain [PF00520] (4860-5039)
  IPR009460 Ryanodine Receptor TM 4-6 [PF06459] (4520-4770)
  IPR011992 EF-hand domain pair [SSF47473] (4227-4286)
  IPR013320 Concanavalin A-like lectin/glucanase domain superfamily [SSF49899] (665-801)
  IPR013320 Concanavalin A-like lectin/glucanase domain superfamily [SSF49899] (1085-1213)